Protein AF-A0AA41RWN0-F1 (afdb_monomer_lite)

Structure (mmCIF, N/CA/C/O backbone):
data_AF-A0AA41RWN0-F1
#
_entry.id   AF-A0AA41RWN0-F1
#
loop_
_atom_site.group_PDB
_atom_site.id
_atom_site.type_symbol
_atom_site.label_atom_id
_atom_site.label_alt_id
_atom_site.label_comp_id
_atom_site.label_asym_id
_atom_site.label_entity_id
_atom_site.label_seq_id
_atom_site.pdbx_PDB_ins_code
_atom_site.Cartn_x
_atom_site.Cartn_y
_atom_site.Cartn_z
_atom_site.occupancy
_atom_site.B_iso_or_equiv
_atom_site.auth_seq_id
_atom_site.auth_comp_id
_atom_site.auth_asym_id
_atom_site.auth_atom_id
_atom_site.pdbx_PDB_model_num
ATOM 1 N N . MET A 1 1 ? -30.026 9.706 12.487 1.00 39.81 1 MET A N 1
ATOM 2 C CA . MET A 1 1 ? -29.226 8.497 12.811 1.00 39.81 1 MET A CA 1
ATOM 3 C C . MET A 1 1 ? -30.052 7.236 12.551 1.00 39.81 1 MET A C 1
ATOM 5 O O . MET A 1 1 ? -31.198 7.178 12.986 1.00 39.81 1 MET A O 1
ATOM 9 N N . GLY A 1 2 ? -29.525 6.288 11.766 1.00 49.09 2 GLY A N 1
ATOM 10 C CA . GLY A 1 2 ? -30.279 5.170 11.174 1.00 49.09 2 GLY A CA 1
ATOM 11 C C . GLY A 1 2 ? -30.898 4.211 12.197 1.00 49.09 2 GLY A C 1
ATOM 12 O O . GLY A 1 2 ? -30.214 3.730 13.094 1.00 49.09 2 GLY A O 1
ATOM 13 N N . LYS A 1 3 ? -32.206 3.949 12.059 1.00 59.66 3 LYS A N 1
ATOM 14 C CA . LYS A 1 3 ? -33.010 3.137 12.991 1.00 59.66 3 LYS A CA 1
ATOM 15 C C . LYS A 1 3 ? -33.045 1.637 12.646 1.00 59.66 3 LYS A C 1
ATOM 17 O O . LYS A 1 3 ? -33.436 0.859 13.500 1.00 59.66 3 LYS A O 1
ATOM 22 N N . ASN A 1 4 ? -32.617 1.229 11.449 1.00 70.00 4 ASN A N 1
ATOM 23 C CA . ASN A 1 4 ? -32.727 -0.151 10.954 1.00 70.00 4 ASN A CA 1
ATOM 24 C C . ASN A 1 4 ? -31.344 -0.787 10.758 1.00 70.00 4 ASN A C 1
ATOM 26 O O . ASN A 1 4 ? -30.374 -0.082 10.464 1.00 70.00 4 ASN A O 1
ATOM 30 N N . ARG A 1 5 ? -31.258 -2.116 10.879 1.00 73.94 5 ARG A N 1
ATOM 31 C CA . ARG A 1 5 ? -30.041 -2.884 10.572 1.00 73.94 5 ARG A CA 1
ATOM 32 C C . ARG A 1 5 ? -30.146 -3.496 9.178 1.00 73.94 5 ARG A C 1
ATOM 34 O O . ARG A 1 5 ? -31.214 -3.941 8.771 1.00 73.94 5 ARG A O 1
ATOM 41 N N . VAL A 1 6 ? -29.035 -3.494 8.448 1.00 77.44 6 VAL A N 1
ATOM 42 C CA . VAL A 1 6 ? -28.957 -3.994 7.071 1.00 77.44 6 VAL A CA 1
ATOM 43 C C . VAL A 1 6 ? -28.060 -5.218 7.046 1.00 77.44 6 VAL A C 1
ATOM 45 O O . VAL A 1 6 ? -26.938 -5.171 7.553 1.00 77.44 6 VAL A O 1
ATOM 48 N N . PHE A 1 7 ? -28.542 -6.295 6.439 1.00 78.38 7 PHE A N 1
ATOM 49 C CA . PHE A 1 7 ? -27.804 -7.543 6.293 1.00 78.38 7 PHE A CA 1
ATOM 50 C C . PHE A 1 7 ? -27.798 -7.994 4.834 1.00 78.38 7 PHE A C 1
ATOM 52 O O . PHE A 1 7 ? -28.668 -7.616 4.054 1.00 78.38 7 PHE A O 1
ATOM 59 N N . ILE A 1 8 ? -26.805 -8.804 4.470 1.00 78.00 8 ILE A N 1
ATOM 60 C CA . ILE A 1 8 ? -26.714 -9.442 3.154 1.00 78.00 8 ILE A CA 1
ATOM 61 C C . ILE A 1 8 ? -26.704 -10.952 3.379 1.00 78.00 8 ILE A C 1
ATOM 63 O O . ILE A 1 8 ? -25.819 -11.463 4.068 1.00 78.00 8 ILE A O 1
ATOM 67 N N . ARG A 1 9 ? -27.681 -11.667 2.814 1.00 75.06 9 ARG A N 1
ATOM 68 C CA . ARG A 1 9 ? -27.796 -13.132 2.916 1.00 75.06 9 ARG A CA 1
ATOM 69 C C . ARG A 1 9 ? -28.270 -13.695 1.583 1.00 75.06 9 ARG A C 1
ATOM 71 O O . ARG A 1 9 ? -29.208 -13.178 0.995 1.00 75.06 9 ARG A O 1
ATOM 78 N N . GLY A 1 10 ? -27.600 -14.736 1.088 1.00 72.12 10 GLY A N 1
ATOM 79 C CA . GLY A 1 10 ? -27.982 -15.386 -0.174 1.00 72.12 10 GLY A CA 1
ATOM 80 C C . GLY A 1 10 ? -27.925 -14.477 -1.410 1.00 72.12 10 GLY A C 1
ATOM 81 O O . GLY A 1 10 ? -28.571 -14.776 -2.401 1.00 72.12 10 GLY A O 1
ATOM 82 N N . GLY A 1 11 ? -27.177 -13.368 -1.354 1.00 74.25 11 GLY A N 1
ATOM 83 C CA . GLY A 1 11 ? -27.134 -12.364 -2.424 1.00 74.25 11 GLY A CA 1
ATOM 84 C C . GLY A 1 11 ? -28.213 -11.281 -2.329 1.00 74.25 11 GLY A C 1
ATOM 85 O O . GLY A 1 11 ? -28.183 -10.346 -3.122 1.00 74.25 11 GLY A O 1
ATOM 86 N N . GLU A 1 12 ? -29.110 -11.348 -1.342 1.00 75.44 12 GLU A N 1
ATOM 87 C CA . GLU A 1 12 ? -30.161 -10.351 -1.136 1.00 75.44 12 GLU A CA 1
ATOM 88 C C . GLU A 1 12 ? -29.875 -9.427 0.051 1.00 75.44 12 GLU A C 1
ATOM 90 O O . GLU A 1 12 ? -29.295 -9.831 1.063 1.00 75.44 12 GLU A O 1
ATOM 95 N N . VAL A 1 13 ? -30.313 -8.171 -0.079 1.00 80.88 13 VAL A N 1
ATOM 96 C CA . VAL A 1 13 ? -30.291 -7.187 1.007 1.00 80.88 13 VAL A CA 1
ATOM 97 C C . VAL A 1 13 ? -31.554 -7.336 1.844 1.00 80.88 13 VAL A C 1
ATOM 99 O O . VAL A 1 13 ? -32.671 -7.261 1.327 1.00 80.88 13 VAL A O 1
ATOM 102 N N . ILE A 1 14 ? -31.358 -7.505 3.146 1.00 78.94 14 ILE A N 1
ATOM 103 C CA . ILE A 1 14 ? -32.412 -7.674 4.140 1.00 78.94 14 ILE A CA 1
ATOM 104 C C . ILE A 1 14 ? -32.378 -6.469 5.077 1.00 78.94 14 ILE A C 1
ATOM 106 O O . ILE A 1 14 ? -31.325 -6.126 5.626 1.00 78.94 14 ILE A O 1
ATOM 110 N N . LEU A 1 15 ? -33.530 -5.825 5.255 1.00 77.06 15 LEU A N 1
ATOM 111 C CA . LEU A 1 15 ? -33.704 -4.733 6.207 1.00 77.06 15 LEU A CA 1
ATOM 112 C C . LEU A 1 15 ? -34.404 -5.281 7.446 1.00 77.06 15 LEU A C 1
ATOM 114 O O . LEU A 1 15 ? -35.527 -5.758 7.367 1.00 77.06 15 LEU A O 1
ATOM 118 N N . VAL A 1 16 ? -33.740 -5.205 8.595 1.00 74.69 16 VAL A N 1
ATOM 119 C CA . VAL A 1 16 ? -34.321 -5.596 9.880 1.00 74.69 16 VAL A CA 1
ATOM 120 C C . VAL A 1 16 ? -34.701 -4.334 10.638 1.00 74.69 16 VAL A C 1
ATOM 122 O O . VAL A 1 16 ? -33.849 -3.495 10.964 1.00 74.69 16 VAL A O 1
ATOM 125 N N . HIS A 1 17 ? -35.997 -4.197 10.898 1.00 71.62 17 HIS A N 1
ATOM 126 C CA . HIS A 1 17 ? -36.547 -3.101 11.680 1.00 71.62 17 HIS A CA 1
ATOM 127 C C . HIS A 1 17 ? -36.187 -3.236 13.163 1.00 71.62 17 HIS A C 1
ATOM 129 O O . HIS A 1 17 ? -36.052 -4.335 13.702 1.00 71.62 17 HIS A O 1
ATOM 135 N N . LYS A 1 18 ? -36.044 -2.088 13.834 1.00 68.00 18 LYS A N 1
ATOM 136 C CA . LYS A 1 18 ? -35.726 -2.001 15.269 1.00 68.00 18 LYS A CA 1
ATOM 137 C C . LYS A 1 18 ? -36.708 -2.769 16.153 1.00 68.00 18 LYS A C 1
ATOM 139 O O . LYS A 1 18 ? -36.318 -3.272 17.202 1.00 68.00 18 LYS A O 1
ATOM 144 N N . ASP A 1 19 ? -37.961 -2.849 15.725 1.00 66.44 19 ASP A N 1
ATOM 145 C CA . ASP A 1 19 ? -39.029 -3.502 16.481 1.00 66.44 19 ASP A CA 1
ATOM 146 C C . ASP A 1 19 ? -38.827 -5.023 16.541 1.00 66.44 19 ASP A C 1
ATOM 148 O O . ASP A 1 19 ? -39.208 -5.666 17.516 1.00 66.44 19 ASP A O 1
ATOM 152 N N . SER A 1 20 ? -38.149 -5.589 15.539 1.00 66.38 20 SER A N 1
ATOM 153 C CA . SER A 1 20 ? -37.793 -7.009 15.471 1.00 66.38 20 SER A CA 1
ATOM 154 C C . SER A 1 20 ? -36.445 -7.317 16.129 1.00 66.38 20 SER A C 1
ATOM 156 O O . SER A 1 20 ? -36.180 -8.465 16.477 1.00 66.38 20 SER A O 1
ATOM 158 N N . MET A 1 21 ? -35.573 -6.314 16.290 1.00 65.94 21 MET A N 1
ATOM 159 C CA . MET A 1 21 ? -34.229 -6.490 16.841 1.00 65.94 21 MET A CA 1
ATOM 160 C C . MET A 1 21 ? -33.752 -5.240 17.609 1.00 65.94 21 MET A C 1
ATOM 162 O O . MET A 1 21 ? -33.500 -4.198 16.991 1.00 65.94 21 MET A O 1
ATOM 166 N N . PRO A 1 22 ? -33.527 -5.339 18.934 1.00 65.31 22 PRO A N 1
ATOM 167 C CA . PRO A 1 22 ? -32.969 -4.249 19.733 1.00 65.31 22 PRO A CA 1
ATOM 168 C C . PRO A 1 22 ? -31.597 -3.787 19.213 1.00 65.31 22 PRO A C 1
ATOM 170 O O . PRO A 1 22 ? -30.764 -4.599 18.824 1.00 65.31 22 PRO A O 1
ATOM 173 N N . LEU A 1 23 ? -31.306 -2.479 19.248 1.00 59.75 23 LEU A N 1
ATOM 174 C CA . LEU A 1 23 ? -30.001 -1.957 18.797 1.00 59.75 23 LEU A CA 1
ATOM 175 C C . LEU A 1 23 ? -28.825 -2.360 19.699 1.00 59.75 23 LEU A C 1
ATOM 177 O O . LEU A 1 23 ? -27.682 -2.279 19.250 1.00 59.75 23 LEU A O 1
ATOM 181 N N . ASP A 1 24 ? -29.100 -2.811 20.920 1.00 64.88 24 ASP A N 1
ATOM 182 C CA . ASP A 1 24 ? -28.082 -3.152 21.916 1.00 64.88 24 ASP A CA 1
ATOM 183 C C . ASP A 1 24 ? -27.658 -4.631 21.864 1.00 64.88 24 ASP A C 1
ATOM 185 O O . ASP A 1 24 ? -26.771 -5.044 22.609 1.00 64.88 24 ASP A O 1
ATOM 189 N N . SER A 1 25 ? -28.259 -5.441 20.981 1.00 66.31 25 SER A N 1
ATOM 190 C CA . SER A 1 25 ? -27.928 -6.864 20.861 1.00 66.31 25 SER A CA 1
ATOM 191 C C . SER A 1 25 ? -26.577 -7.095 20.181 1.00 66.31 25 SER A C 1
ATOM 193 O O . SER A 1 25 ? -26.216 -6.427 19.195 1.00 66.31 25 SER A O 1
ATOM 195 N N . SER A 1 26 ? -25.835 -8.070 20.708 1.00 71.81 26 SER A N 1
ATOM 196 C CA . SER A 1 26 ? -24.494 -8.436 20.252 1.00 71.81 26 SER A CA 1
ATOM 197 C C . SER A 1 26 ? -24.508 -9.023 18.835 1.00 71.81 26 SER A C 1
ATOM 199 O O . SER A 1 26 ? -25.500 -9.593 18.387 1.00 71.81 26 SER A O 1
ATOM 201 N N . LEU A 1 27 ? -23.385 -8.921 18.110 1.00 69.94 27 LEU A N 1
ATOM 202 C CA . LEU A 1 27 ? -23.269 -9.435 16.735 1.00 69.94 27 LEU A CA 1
ATOM 203 C C . LEU A 1 27 ? -23.655 -10.921 16.622 1.00 69.94 27 LEU A C 1
ATOM 205 O O . LEU A 1 27 ? -24.289 -11.312 15.648 1.00 69.94 27 LEU A O 1
ATOM 209 N N . VAL A 1 28 ? -23.298 -11.731 17.621 1.00 75.75 28 VAL A N 1
ATOM 210 C CA . VAL A 1 28 ? -23.565 -13.178 17.642 1.00 75.75 28 VAL A CA 1
ATOM 211 C C . VAL A 1 28 ? -25.057 -13.465 17.806 1.00 75.75 28 VAL A C 1
ATOM 213 O O . VAL A 1 28 ? -25.599 -14.287 17.072 1.00 75.75 28 VAL A O 1
ATOM 216 N N . GLU A 1 29 ? -25.742 -12.743 18.695 1.00 73.38 29 GLU A N 1
ATOM 217 C CA . GLU A 1 29 ? -27.202 -12.830 18.843 1.00 73.38 29 GLU A CA 1
ATOM 218 C C . GLU A 1 29 ? -27.911 -12.407 17.554 1.00 73.38 29 GLU A C 1
ATOM 220 O O . GLU A 1 29 ? -28.902 -13.018 17.160 1.00 73.38 29 GLU A O 1
ATOM 225 N N . ASN A 1 30 ? -27.356 -11.417 16.846 1.00 72.19 30 ASN A N 1
ATOM 226 C CA . ASN A 1 30 ? -27.921 -10.969 15.580 1.00 72.19 30 ASN A CA 1
ATOM 227 C C . ASN A 1 30 ? -27.792 -12.016 14.484 1.00 72.19 30 ASN A C 1
ATOM 229 O O . ASN A 1 30 ? -28.756 -12.292 13.780 1.00 72.19 30 ASN A O 1
ATOM 233 N N . LEU A 1 31 ? -26.614 -12.620 14.354 1.00 74.25 31 LEU A N 1
ATOM 234 C CA . LEU A 1 31 ? -26.378 -13.686 13.385 1.00 74.25 31 LEU A CA 1
ATOM 235 C C . LEU A 1 31 ? -27.225 -14.927 13.693 1.00 74.25 31 LEU A C 1
ATOM 237 O O . LEU A 1 31 ? -27.741 -15.542 12.761 1.00 74.25 31 LEU A O 1
ATOM 241 N N . GLY A 1 32 ? -27.419 -15.251 14.977 1.00 74.25 32 GLY A N 1
ATOM 242 C CA . GLY A 1 32 ? -28.347 -16.291 15.426 1.00 74.25 32 GLY A CA 1
ATOM 243 C C . GLY A 1 32 ? -29.786 -15.991 15.004 1.00 74.25 32 GLY A C 1
ATOM 244 O O . GLY A 1 32 ? -30.430 -16.809 14.354 1.00 74.25 32 GLY A O 1
ATOM 245 N N . PHE A 1 33 ? -30.272 -14.779 15.270 1.00 72.88 33 PHE A N 1
ATOM 246 C CA . PHE A 1 33 ? -31.604 -14.358 14.834 1.00 72.88 33 PHE A CA 1
ATOM 247 C C . PHE A 1 33 ? -31.780 -14.503 13.313 1.00 72.88 33 PHE A C 1
ATOM 249 O O . PHE A 1 33 ? -32.738 -15.119 12.861 1.00 72.88 33 PHE A O 1
ATOM 256 N N . LEU A 1 34 ? -30.807 -14.039 12.522 1.00 72.00 34 LEU A N 1
ATOM 257 C CA . LEU A 1 34 ? -30.839 -14.138 11.059 1.00 72.00 34 LEU A CA 1
ATOM 258 C C . LEU A 1 34 ? -30.768 -15.571 10.525 1.00 72.00 34 LEU A C 1
ATOM 260 O O . LEU A 1 34 ? -31.117 -15.778 9.369 1.00 72.00 34 LEU A O 1
ATOM 264 N N . THR A 1 35 ? -30.248 -16.535 11.289 1.00 71.44 35 THR A N 1
ATOM 265 C CA . THR A 1 35 ? -30.153 -17.940 10.857 1.00 71.44 35 THR A CA 1
ATOM 266 C C . THR A 1 35 ? -31.413 -18.730 11.186 1.00 71.44 35 THR A C 1
ATOM 268 O O . THR A 1 35 ? -31.774 -19.603 10.399 1.00 71.44 35 THR A O 1
ATOM 271 N N . PHE A 1 36 ? -32.085 -18.409 12.296 1.00 63.59 36 PHE A N 1
ATOM 272 C CA . PHE A 1 36 ? -33.279 -19.119 12.765 1.00 63.59 36 PHE A CA 1
ATOM 273 C C . PHE A 1 36 ? -34.608 -18.494 12.323 1.00 63.59 36 PHE A C 1
ATOM 275 O O . PHE A 1 36 ? -35.588 -19.223 12.208 1.00 63.59 36 PHE A O 1
ATOM 282 N N . TYR A 1 37 ? -34.658 -17.186 12.060 1.00 63.78 37 TYR A N 1
ATOM 283 C CA . TYR A 1 37 ? -35.843 -16.535 11.498 1.00 63.78 37 TYR A CA 1
ATOM 284 C C . TYR A 1 37 ? -35.765 -16.486 9.966 1.00 63.78 37 TYR A C 1
ATOM 286 O O . TYR A 1 37 ? -34.795 -15.980 9.392 1.00 63.78 37 TYR A O 1
ATOM 294 N N . GLU A 1 38 ? -36.807 -16.984 9.295 1.00 60.03 38 GLU A N 1
ATOM 295 C CA . GLU A 1 38 ? -37.126 -16.582 7.923 1.00 60.03 38 GLU A CA 1
ATOM 296 C C . GLU A 1 38 ? -37.541 -15.114 7.975 1.00 60.03 38 GLU A C 1
ATOM 298 O O . GLU A 1 38 ? -38.578 -14.757 8.524 1.00 60.03 38 GLU A O 1
ATOM 303 N N . ILE A 1 39 ? -36.672 -14.232 7.491 1.00 61.50 39 ILE A N 1
ATOM 304 C CA . ILE A 1 39 ? -36.990 -12.809 7.427 1.00 61.50 39 ILE A CA 1
ATOM 305 C C . ILE A 1 39 ? -37.793 -12.611 6.153 1.00 61.50 39 ILE A C 1
ATOM 307 O O . ILE A 1 39 ? -37.244 -12.662 5.054 1.00 61.50 39 ILE A O 1
ATOM 311 N N . GLU A 1 40 ? -39.099 -12.446 6.332 1.00 56.50 40 GLU A N 1
ATOM 312 C CA . GLU A 1 40 ? -40.095 -12.410 5.258 1.00 56.50 40 GLU A CA 1
ATOM 313 C C . GLU A 1 40 ? -40.091 -11.105 4.453 1.00 56.50 40 GLU A C 1
ATOM 315 O O . GLU A 1 40 ? -40.642 -11.074 3.356 1.00 56.50 40 GLU A O 1
ATOM 320 N N . GLU A 1 41 ? -39.459 -10.036 4.953 1.00 63.78 41 GLU A N 1
ATOM 321 C CA . GLU A 1 41 ? -39.451 -8.733 4.284 1.00 63.78 41 GLU A CA 1
ATOM 322 C C . GLU A 1 41 ? -38.104 -8.442 3.605 1.00 63.78 41 GLU A C 1
ATOM 324 O O . GLU A 1 41 ? -37.173 -7.894 4.212 1.00 63.78 41 GLU A O 1
ATOM 329 N N . PRO A 1 42 ? -37.961 -8.800 2.318 1.00 68.69 42 PRO A N 1
ATOM 330 C CA . PRO A 1 42 ? -36.826 -8.367 1.530 1.00 68.69 42 PRO A CA 1
ATOM 331 C C . PRO A 1 42 ? -36.813 -6.839 1.377 1.00 68.69 42 PRO A C 1
ATOM 333 O O . PRO A 1 42 ? -37.855 -6.183 1.408 1.00 68.69 42 PRO A O 1
ATOM 336 N N . ALA A 1 43 ? -35.629 -6.256 1.153 1.00 76.00 43 ALA A N 1
ATOM 337 C CA . ALA A 1 43 ? -35.520 -4.815 0.932 1.00 76.00 43 ALA A CA 1
ATOM 338 C C . ALA A 1 43 ? -36.468 -4.330 -0.193 1.00 76.00 43 ALA A C 1
ATOM 340 O O . ALA A 1 43 ? -36.666 -5.059 -1.174 1.00 76.00 43 ALA A O 1
ATOM 341 N N . PRO A 1 44 ? -37.011 -3.096 -0.098 1.00 82.75 44 PRO A N 1
ATOM 342 C CA . PRO A 1 44 ? -37.863 -2.515 -1.129 1.00 82.75 44 PRO A CA 1
ATOM 343 C C . PRO A 1 44 ? -37.242 -2.623 -2.522 1.00 82.75 44 PRO A C 1
ATOM 345 O O . PRO A 1 44 ? -36.024 -2.501 -2.682 1.00 82.75 44 PRO A O 1
ATOM 348 N N . TYR A 1 45 ? -38.085 -2.782 -3.543 1.00 82.62 45 TYR A N 1
ATOM 349 C CA . TYR A 1 45 ? -37.639 -2.976 -4.926 1.00 82.62 45 TYR A CA 1
ATOM 350 C C . TYR A 1 45 ? -36.670 -1.884 -5.409 1.00 82.62 45 TYR A C 1
ATOM 352 O O . TYR A 1 45 ? -35.678 -2.188 -6.064 1.00 82.62 45 TYR A O 1
ATOM 360 N N . SER A 1 46 ? -36.891 -0.624 -5.022 1.00 83.50 46 SER A N 1
ATOM 361 C CA . SER A 1 46 ? -35.987 0.489 -5.345 1.00 83.50 46 SER A CA 1
ATOM 362 C C . SER A 1 46 ? -34.576 0.301 -4.776 1.00 83.50 46 SER A C 1
ATOM 364 O O . SER A 1 46 ? -33.595 0.614 -5.449 1.00 83.50 46 SER A O 1
ATOM 366 N N . VAL A 1 47 ? -34.455 -0.250 -3.564 1.00 82.50 47 VAL A N 1
ATOM 367 C CA . VAL A 1 47 ? -33.171 -0.543 -2.912 1.00 82.50 47 VAL A CA 1
ATOM 368 C C . VAL A 1 47 ? -32.493 -1.726 -3.591 1.00 82.50 47 VAL A C 1
ATOM 370 O O . VAL A 1 47 ? -31.305 -1.641 -3.898 1.00 82.50 47 VAL A O 1
ATOM 373 N N . LYS A 1 48 ? -33.242 -2.799 -3.876 1.00 82.38 48 LYS A N 1
ATOM 374 C CA . LYS A 1 48 ? -32.723 -3.960 -4.614 1.00 82.38 48 LYS A CA 1
ATOM 375 C C . LYS A 1 48 ? -32.188 -3.553 -5.981 1.00 82.38 48 LYS A C 1
ATOM 377 O O . LYS A 1 48 ? -31.022 -3.802 -6.265 1.00 82.38 48 LYS A O 1
ATOM 382 N N . LEU A 1 49 ? -32.987 -2.831 -6.764 1.00 85.50 49 LEU A N 1
ATOM 383 C CA . LEU A 1 49 ? -32.607 -2.363 -8.094 1.00 85.50 49 LEU A CA 1
ATOM 384 C C . LEU A 1 49 ? -31.391 -1.425 -8.046 1.00 85.50 49 LEU A C 1
ATOM 386 O O . LEU A 1 49 ? -30.506 -1.513 -8.894 1.00 85.50 49 LEU A O 1
ATOM 390 N N . ALA A 1 50 ? -31.304 -0.547 -7.041 1.00 84.31 50 ALA A N 1
ATOM 391 C CA . ALA A 1 50 ? -30.141 0.319 -6.859 1.00 84.31 50 ALA A CA 1
ATOM 392 C C . ALA A 1 50 ? -28.867 -0.476 -6.525 1.00 84.31 50 ALA A C 1
ATOM 394 O O . ALA A 1 50 ? -27.784 -0.144 -7.014 1.00 84.31 50 ALA A O 1
ATOM 395 N N . VAL A 1 51 ? -28.977 -1.520 -5.699 1.00 84.56 51 VAL A N 1
ATOM 396 C CA . VAL A 1 51 ? -27.854 -2.404 -5.357 1.00 84.56 51 VAL A CA 1
ATOM 397 C C . VAL A 1 51 ? -27.449 -3.242 -6.566 1.00 84.56 51 VAL A C 1
ATOM 399 O O . VAL A 1 51 ? -26.274 -3.223 -6.926 1.00 84.56 51 VAL A O 1
ATOM 402 N N . GLU A 1 52 ? -28.399 -3.886 -7.243 1.00 84.75 52 GLU A N 1
ATOM 403 C CA . GLU A 1 52 ? -28.185 -4.649 -8.480 1.00 84.75 52 GLU A CA 1
ATOM 404 C C . GLU A 1 52 ? -27.548 -3.791 -9.570 1.00 84.75 52 GLU A C 1
ATOM 406 O O . GLU A 1 52 ? -26.563 -4.200 -10.178 1.00 84.75 52 GLU A O 1
ATOM 411 N N . GLY A 1 53 ? -28.025 -2.560 -9.764 1.00 85.38 53 GLY A N 1
ATOM 412 C CA . GLY A 1 53 ? -27.422 -1.608 -10.694 1.00 85.38 53 GLY A CA 1
ATOM 413 C C . GLY A 1 53 ? -25.958 -1.297 -10.360 1.00 85.38 53 GLY A C 1
ATOM 414 O O . GLY A 1 53 ? -25.126 -1.204 -11.266 1.00 85.38 53 GLY A O 1
ATOM 415 N N . LYS A 1 54 ? -25.612 -1.195 -9.068 1.00 83.56 54 LYS A N 1
ATOM 416 C CA . LYS A 1 54 ? -24.232 -0.951 -8.608 1.00 83.56 54 LYS A CA 1
ATOM 417 C C . LYS A 1 54 ? -23.321 -2.168 -8.773 1.00 83.56 54 LYS A C 1
ATOM 419 O O . LYS A 1 54 ? -22.168 -1.998 -9.167 1.00 83.56 54 LYS A O 1
ATOM 424 N N . ILE A 1 55 ? -23.815 -3.370 -8.480 1.00 87.19 55 ILE A N 1
ATOM 425 C CA . ILE A 1 55 ? -23.024 -4.613 -8.554 1.00 87.19 55 ILE A CA 1
ATOM 426 C C . ILE A 1 55 ? -23.101 -5.297 -9.924 1.00 87.19 55 ILE A C 1
ATOM 428 O O . ILE A 1 55 ? -22.377 -6.259 -10.172 1.00 87.19 55 ILE A O 1
ATOM 432 N N . SER A 1 56 ? -23.940 -4.802 -10.834 1.00 86.62 56 SER A N 1
ATOM 433 C CA . SER A 1 56 ? -24.091 -5.344 -12.183 1.00 86.62 56 SER A CA 1
ATOM 434 C C . SER A 1 56 ? -22.738 -5.437 -12.891 1.00 86.62 56 SER A C 1
ATOM 436 O O . SER A 1 56 ? -21.976 -4.465 -12.938 1.00 86.62 56 SER A O 1
ATOM 438 N N . GLY A 1 57 ? -22.427 -6.607 -13.451 1.00 85.00 57 GLY A N 1
ATOM 439 C CA . GLY A 1 57 ? -21.174 -6.883 -14.160 1.00 85.00 57 GLY A CA 1
ATOM 440 C C . GLY A 1 57 ? -19.955 -7.135 -13.265 1.00 85.00 57 GLY A C 1
ATOM 441 O O . GLY A 1 57 ? -18.843 -7.219 -13.782 1.00 85.00 57 GLY A O 1
ATOM 442 N N . TYR A 1 58 ? -20.118 -7.222 -11.944 1.00 86.44 58 TYR A N 1
ATOM 443 C CA . TYR A 1 58 ? -19.131 -7.875 -11.085 1.00 86.44 58 TYR A CA 1
ATOM 444 C C . TYR A 1 58 ? -19.384 -9.393 -11.084 1.00 86.44 58 TYR A C 1
ATOM 446 O O . TYR A 1 58 ? -20.547 -9.796 -11.103 1.00 86.44 58 TYR A O 1
ATOM 454 N N . PRO A 1 59 ? -18.332 -10.234 -11.015 1.00 87.69 59 PRO A N 1
ATOM 455 C CA . PRO A 1 59 ? -16.926 -9.903 -10.747 1.00 87.69 59 PRO A CA 1
ATOM 456 C C . PRO A 1 59 ? -16.075 -9.527 -11.979 1.00 87.69 59 PRO A C 1
ATOM 458 O O . PRO A 1 59 ? -14.903 -9.185 -11.824 1.00 87.69 59 PRO A O 1
ATOM 461 N N . GLU A 1 60 ? -16.602 -9.559 -13.199 1.00 90.12 60 GLU A N 1
ATOM 462 C CA . GLU A 1 60 ? -15.834 -9.325 -14.435 1.00 90.12 60 GLU A CA 1
ATOM 463 C C . GLU A 1 60 ? -15.247 -7.909 -14.491 1.00 90.12 60 GLU A C 1
ATOM 465 O O . GLU A 1 60 ? -14.070 -7.733 -14.818 1.00 90.12 60 GLU A O 1
ATOM 470 N N . LYS A 1 61 ? -16.025 -6.899 -14.080 1.00 84.88 61 LYS A N 1
ATOM 471 C CA . LYS A 1 61 ? -15.562 -5.509 -13.939 1.00 84.88 61 LYS A CA 1
ATOM 472 C C . LYS A 1 61 ? -14.350 -5.396 -13.019 1.00 84.88 61 LYS A C 1
ATOM 474 O O . LYS A 1 61 ? -13.428 -4.642 -13.327 1.00 84.88 61 LYS A O 1
ATOM 479 N N . LEU A 1 62 ? -14.317 -6.166 -11.926 1.00 84.75 62 LEU A N 1
ATOM 480 C CA . LEU A 1 62 ? -13.166 -6.193 -11.024 1.00 84.75 62 LEU A CA 1
ATOM 481 C C . LEU A 1 62 ? -11.924 -6.695 -11.760 1.00 84.75 62 LEU A C 1
ATOM 483 O O . LEU A 1 62 ? -10.895 -6.030 -11.707 1.00 84.75 62 LEU A O 1
ATOM 487 N N . LYS A 1 63 ? -12.038 -7.808 -12.496 1.00 87.75 63 LYS A N 1
ATOM 488 C CA . LYS A 1 63 ? -10.928 -8.368 -13.285 1.00 87.75 63 LYS A CA 1
ATOM 489 C C . LYS A 1 63 ? -10.422 -7.373 -14.332 1.00 87.75 63 LYS A C 1
ATOM 491 O O . LYS A 1 63 ? -9.218 -7.208 -14.466 1.00 87.75 63 LYS A O 1
ATOM 496 N N . SER A 1 64 ? -11.326 -6.657 -15.006 1.00 86.44 64 SER A N 1
ATOM 497 C CA . SER A 1 64 ? -10.955 -5.634 -15.998 1.00 86.44 64 SER A CA 1
ATOM 498 C C . SER A 1 64 ? -10.256 -4.404 -15.403 1.00 86.44 64 SER A C 1
ATOM 500 O O . SER A 1 64 ? -9.560 -3.691 -16.117 1.00 86.44 64 SER A O 1
ATOM 502 N N . ASN A 1 65 ? -10.435 -4.155 -14.101 1.00 88.31 65 ASN A N 1
ATOM 503 C CA . ASN A 1 65 ? -9.839 -3.026 -13.387 1.00 88.31 65 ASN A CA 1
ATOM 504 C C . ASN A 1 65 ? -8.530 -3.394 -12.669 1.00 88.31 65 ASN A C 1
ATOM 506 O O . ASN A 1 65 ? -7.968 -2.560 -11.958 1.00 88.31 65 ASN A O 1
ATOM 510 N N . VAL A 1 66 ? -8.051 -4.628 -12.817 1.00 92.12 66 VAL A N 1
ATOM 511 C CA . VAL A 1 66 ? -6.711 -5.019 -12.378 1.00 92.12 66 VAL A CA 1
ATOM 512 C C . VAL A 1 66 ? -5.721 -4.650 -13.477 1.00 92.12 66 VAL A C 1
ATOM 514 O O . VAL A 1 66 ? -6.026 -4.784 -14.658 1.00 92.12 66 VAL A O 1
ATOM 517 N N . HIS A 1 67 ? -4.561 -4.152 -13.069 1.00 94.19 67 HIS A N 1
ATOM 518 C CA . HIS A 1 67 ? -3.425 -3.905 -13.933 1.00 94.19 67 HIS A CA 1
ATOM 519 C C . HIS A 1 67 ? -2.198 -4.636 -13.400 1.00 94.19 67 HIS A C 1
ATOM 521 O O . HIS A 1 67 ? -1.925 -4.610 -12.191 1.00 94.19 67 HIS A O 1
ATOM 527 N N . GLN A 1 68 ? -1.482 -5.299 -14.300 1.00 95.38 68 GLN A N 1
ATOM 528 C CA . GLN A 1 68 ? -0.314 -6.104 -13.978 1.00 95.38 68 GLN A CA 1
ATOM 529 C C . GLN A 1 68 ? 0.961 -5.491 -14.555 1.00 95.38 68 GLN A C 1
ATOM 531 O O . GLN A 1 68 ? 1.048 -5.227 -15.750 1.00 95.38 68 GLN A O 1
ATOM 536 N N . ILE A 1 69 ? 1.986 -5.342 -13.716 1.00 95.69 69 ILE A N 1
ATOM 537 C CA . ILE A 1 69 ? 3.281 -4.787 -14.121 1.00 95.69 69 ILE A CA 1
ATOM 538 C C . ILE A 1 69 ? 4.449 -5.611 -13.590 1.00 95.69 69 ILE A C 1
ATOM 540 O O . ILE A 1 69 ? 4.379 -6.202 -12.509 1.00 95.69 69 ILE A O 1
ATOM 544 N N . ARG A 1 70 ? 5.558 -5.608 -14.332 1.00 95.94 70 ARG A N 1
ATOM 545 C CA . ARG A 1 70 ? 6.862 -6.034 -13.822 1.00 95.94 70 ARG A CA 1
ATOM 546 C C . ARG A 1 70 ? 7.554 -4.874 -13.126 1.00 95.94 70 ARG A C 1
ATOM 548 O O . ARG A 1 70 ? 7.576 -3.752 -13.629 1.00 95.94 70 ARG A O 1
ATOM 555 N N . VAL A 1 71 ? 8.146 -5.165 -11.977 1.00 95.94 71 VAL A N 1
ATOM 556 C CA . VAL A 1 71 ? 8.935 -4.205 -11.201 1.00 95.94 71 VAL A CA 1
ATOM 557 C C . VAL A 1 71 ? 10.201 -4.866 -10.681 1.00 95.94 71 VAL A C 1
ATOM 559 O O . VAL A 1 71 ? 10.251 -6.087 -10.519 1.00 95.94 71 VAL A O 1
ATOM 562 N N . ARG A 1 72 ? 11.224 -4.053 -10.413 1.00 94.88 72 ARG A N 1
ATOM 563 C CA . ARG A 1 72 ? 12.449 -4.476 -9.728 1.00 94.88 72 ARG A CA 1
ATOM 564 C C . ARG A 1 72 ? 12.491 -3.840 -8.351 1.00 94.88 72 ARG A C 1
ATOM 566 O O . ARG A 1 72 ? 12.543 -2.620 -8.257 1.00 94.88 72 ARG A O 1
ATOM 573 N N . VAL A 1 73 ? 12.438 -4.660 -7.310 1.00 94.88 73 VAL A N 1
ATOM 574 C CA . VAL A 1 73 ? 12.362 -4.222 -5.909 1.00 94.88 73 VAL A CA 1
ATOM 575 C C . VAL A 1 73 ? 13.362 -5.000 -5.053 1.00 94.88 73 VAL A C 1
ATOM 577 O O . VAL A 1 73 ? 13.794 -6.073 -5.474 1.00 94.88 73 VAL A O 1
ATOM 580 N N . PRO A 1 74 ? 13.739 -4.498 -3.866 1.00 93.62 74 PRO A N 1
ATOM 581 C CA . PRO A 1 74 ? 14.527 -5.268 -2.908 1.00 93.62 74 PRO A CA 1
ATOM 582 C C . PRO A 1 74 ? 13.816 -6.569 -2.512 1.00 93.62 74 PRO A C 1
ATOM 584 O O . PRO A 1 74 ? 12.584 -6.653 -2.566 1.00 93.62 74 PRO A O 1
ATOM 587 N N . VAL A 1 75 ? 14.587 -7.582 -2.118 1.00 91.94 75 VAL A N 1
ATOM 588 C CA . VAL A 1 75 ? 14.085 -8.922 -1.763 1.00 91.94 75 VAL A CA 1
ATOM 589 C C . VAL A 1 75 ? 13.039 -8.863 -0.646 1.00 91.94 75 VAL A C 1
ATOM 591 O O . VAL A 1 75 ? 12.002 -9.509 -0.743 1.00 91.94 75 VAL A O 1
ATOM 594 N N . SER A 1 76 ? 13.254 -8.032 0.364 1.00 91.50 76 SER A N 1
ATOM 595 C CA . SER A 1 76 ? 12.354 -7.740 1.478 1.00 91.50 76 SER A CA 1
ATOM 596 C C . SER A 1 76 ? 10.980 -7.277 0.992 1.00 91.50 76 SER A C 1
ATOM 598 O O . SER A 1 76 ? 9.951 -7.811 1.405 1.00 91.50 76 SER A O 1
ATOM 600 N N . VAL A 1 77 ? 10.937 -6.345 0.037 1.00 94.25 77 VAL A N 1
ATOM 601 C CA . VAL A 1 77 ? 9.684 -5.885 -0.582 1.00 94.25 77 VAL A CA 1
ATOM 602 C C . VAL A 1 77 ? 9.058 -6.970 -1.454 1.00 94.25 77 VAL A C 1
ATOM 604 O O . VAL A 1 77 ? 7.833 -7.114 -1.468 1.00 94.25 77 VAL A O 1
ATOM 607 N N . ALA A 1 78 ? 9.870 -7.754 -2.165 1.00 94.56 78 ALA A N 1
ATOM 608 C CA . ALA A 1 78 ? 9.368 -8.887 -2.935 1.00 94.56 78 ALA A CA 1
ATOM 609 C C . ALA A 1 78 ? 8.695 -9.935 -2.037 1.00 94.56 78 ALA A C 1
ATOM 611 O O . ALA A 1 78 ? 7.609 -10.416 -2.367 1.00 94.56 78 ALA A O 1
ATOM 612 N N . MET A 1 79 ? 9.274 -10.215 -0.869 1.00 92.44 79 MET A N 1
ATOM 613 C CA . MET A 1 79 ? 8.696 -11.091 0.149 1.00 92.44 79 MET A CA 1
ATOM 614 C C . MET A 1 79 ? 7.388 -10.540 0.708 1.00 92.44 79 MET A C 1
ATOM 616 O O . MET A 1 79 ? 6.401 -11.274 0.777 1.00 92.44 79 MET A O 1
ATOM 620 N N . LEU A 1 80 ? 7.339 -9.245 1.034 1.00 93.94 80 LEU A N 1
ATOM 621 C CA . LEU A 1 80 ? 6.102 -8.600 1.482 1.00 93.94 80 LEU A CA 1
ATOM 622 C C . LEU A 1 80 ? 4.971 -8.783 0.474 1.00 93.94 80 LEU A C 1
ATOM 624 O O . LEU A 1 80 ? 3.881 -9.210 0.841 1.00 93.94 80 LEU A O 1
ATOM 628 N N . LEU A 1 81 ? 5.235 -8.501 -0.800 1.00 94.69 81 LEU A N 1
ATOM 629 C CA . LEU A 1 81 ? 4.223 -8.600 -1.851 1.00 94.69 81 LEU A CA 1
ATOM 630 C C . LEU A 1 81 ? 3.865 -10.045 -2.204 1.00 94.69 81 LEU A C 1
ATOM 632 O O . LEU A 1 81 ? 2.768 -10.289 -2.705 1.00 94.69 81 LEU A O 1
ATOM 636 N N . LYS A 1 82 ? 4.757 -11.001 -1.933 1.00 93.00 82 LYS A N 1
ATOM 637 C CA . LYS A 1 82 ? 4.478 -12.429 -2.074 1.00 93.00 82 LYS A CA 1
ATOM 638 C C . LYS A 1 82 ? 3.534 -12.933 -0.982 1.00 93.00 82 LYS A C 1
ATOM 640 O O . LYS A 1 82 ? 2.565 -13.620 -1.298 1.00 93.00 82 LYS A O 1
ATOM 645 N N . HIS A 1 83 ? 3.821 -12.615 0.279 1.00 91.69 83 HIS A N 1
ATOM 646 C CA . HIS A 1 83 ? 3.029 -13.083 1.419 1.00 91.69 83 HIS A CA 1
ATOM 647 C C . HIS A 1 83 ? 1.733 -12.295 1.603 1.00 91.69 83 HIS A C 1
ATOM 649 O O . HIS A 1 83 ? 0.717 -12.880 1.971 1.00 91.69 83 HIS A O 1
ATOM 655 N N . GLU A 1 84 ? 1.757 -10.991 1.333 1.00 93.44 84 GLU A N 1
ATOM 656 C CA . GLU A 1 84 ? 0.628 -10.092 1.555 1.00 93.44 84 GLU A CA 1
ATOM 657 C C . GLU A 1 84 ? 0.493 -9.070 0.402 1.00 93.44 84 GLU A C 1
ATOM 659 O O . GLU A 1 84 ? 0.803 -7.882 0.556 1.00 93.44 84 GLU A O 1
ATOM 664 N N . PRO A 1 85 ? -0.016 -9.493 -0.776 1.00 93.50 85 PRO A N 1
ATOM 665 C CA . PRO A 1 85 ? -0.141 -8.625 -1.952 1.00 93.50 85 PRO A CA 1
ATOM 666 C C . PRO A 1 85 ? -0.966 -7.353 -1.698 1.00 93.50 85 PRO A C 1
ATOM 668 O O . PRO A 1 85 ? -0.740 -6.318 -2.325 1.00 93.50 85 PRO A O 1
ATOM 671 N N . CYS A 1 86 ? -1.919 -7.412 -0.761 1.00 90.81 86 CYS A N 1
ATOM 672 C CA . CYS A 1 86 ? -2.804 -6.304 -0.404 1.00 90.81 86 CYS A CA 1
ATOM 673 C C . CYS A 1 86 ? -2.053 -5.083 0.154 1.00 90.81 86 CYS A C 1
ATOM 675 O O . CYS A 1 86 ? -2.539 -3.955 0.001 1.00 90.81 86 CYS A O 1
ATOM 677 N N . LEU A 1 87 ? -0.858 -5.270 0.735 1.00 93.56 87 LEU A N 1
ATOM 678 C CA . LEU A 1 87 ? -0.044 -4.174 1.277 1.00 93.56 87 LEU A CA 1
ATOM 679 C C . LEU A 1 87 ? 0.411 -3.175 0.208 1.00 93.56 87 LEU A C 1
ATOM 681 O O . LEU A 1 87 ? 0.758 -2.042 0.542 1.00 93.56 87 LEU A O 1
ATOM 685 N N . ILE A 1 88 ? 0.351 -3.545 -1.075 1.00 94.81 88 ILE A N 1
ATOM 686 C CA . ILE A 1 88 ? 0.655 -2.619 -2.167 1.00 94.81 88 ILE A CA 1
ATOM 687 C C . ILE A 1 88 ? -0.210 -1.351 -2.114 1.00 94.81 88 ILE A C 1
ATOM 689 O O . ILE A 1 88 ? 0.257 -0.261 -2.436 1.00 94.81 88 ILE A O 1
ATOM 693 N N . SER A 1 89 ? -1.462 -1.478 -1.666 1.00 93.94 89 SER A N 1
ATOM 694 C CA . SER A 1 89 ? -2.382 -0.349 -1.523 1.00 93.94 89 SER A CA 1
ATOM 695 C C . SER A 1 89 ? -1.834 0.704 -0.554 1.00 93.94 89 SER A C 1
ATOM 697 O O . SER A 1 89 ? -1.819 1.892 -0.877 1.00 93.94 89 SER A O 1
ATOM 699 N N . LEU A 1 90 ? -1.299 0.249 0.581 1.00 92.38 90 LEU A N 1
ATOM 700 C CA . LEU A 1 90 ? -0.700 1.088 1.613 1.00 92.38 90 LEU A CA 1
ATOM 701 C C . LEU A 1 90 ? 0.634 1.687 1.161 1.00 92.38 90 LEU A C 1
ATOM 703 O O . LEU A 1 90 ? 0.916 2.843 1.470 1.00 92.38 90 LEU A O 1
ATOM 707 N N . ALA A 1 91 ? 1.438 0.937 0.402 1.00 93.94 91 ALA A N 1
ATOM 708 C CA . ALA A 1 91 ? 2.673 1.455 -0.179 1.00 93.94 91 ALA A CA 1
ATOM 709 C C . ALA A 1 91 ? 2.387 2.612 -1.149 1.00 93.94 91 ALA A C 1
ATOM 711 O O . ALA A 1 91 ? 2.999 3.675 -1.058 1.00 93.94 91 ALA A O 1
ATOM 712 N N . ILE A 1 92 ? 1.408 2.445 -2.041 1.00 93.38 92 ILE A N 1
ATOM 713 C CA . ILE A 1 92 ? 1.027 3.483 -3.007 1.00 93.38 92 ILE A CA 1
ATOM 714 C C . ILE A 1 92 ? 0.453 4.706 -2.289 1.00 93.38 92 ILE A C 1
ATOM 716 O O . ILE A 1 92 ? 0.812 5.832 -2.623 1.00 93.38 92 ILE A O 1
ATOM 720 N N . GLU A 1 93 ? -0.383 4.511 -1.268 1.00 90.56 93 GLU A N 1
ATOM 721 C CA . GLU A 1 93 ? -0.880 5.617 -0.445 1.00 90.56 93 GLU A CA 1
ATOM 722 C C . GLU A 1 93 ? 0.260 6.358 0.274 1.00 90.56 93 GLU A C 1
ATOM 724 O O . GLU A 1 93 ? 0.299 7.592 0.268 1.00 90.56 93 GLU A O 1
ATOM 729 N N . GLY A 1 94 ? 1.210 5.616 0.852 1.00 89.06 94 GLY A N 1
ATOM 730 C CA . GLY A 1 94 ? 2.419 6.168 1.458 1.00 89.06 94 GLY A CA 1
ATOM 731 C C . GLY A 1 94 ? 3.185 7.045 0.471 1.00 89.06 94 GLY A C 1
ATOM 732 O O . GLY A 1 94 ? 3.466 8.203 0.772 1.00 89.06 94 GLY A O 1
ATOM 733 N N . PHE A 1 95 ? 3.418 6.536 -0.740 1.00 90.62 95 PHE A N 1
ATOM 734 C CA . PHE A 1 95 ? 4.099 7.259 -1.814 1.00 90.62 95 PHE A CA 1
ATOM 735 C C . PHE A 1 95 ? 3.342 8.514 -2.287 1.00 90.62 95 PHE A C 1
ATOM 737 O O . PHE A 1 95 ? 3.959 9.549 -2.558 1.00 90.62 95 PHE A O 1
ATOM 744 N N . CYS A 1 96 ? 2.011 8.461 -2.383 1.00 85.31 96 CYS A N 1
ATOM 745 C CA . CYS A 1 96 ? 1.198 9.627 -2.741 1.00 85.31 96 CYS A CA 1
ATOM 746 C C . CYS A 1 96 ? 1.244 10.717 -1.660 1.00 85.31 96 CYS A C 1
ATOM 748 O O . CYS A 1 96 ? 1.286 11.901 -1.984 1.00 85.31 96 CYS A O 1
ATOM 750 N N . ASN A 1 97 ? 1.316 10.330 -0.384 1.00 79.31 97 ASN A N 1
ATOM 751 C CA . ASN A 1 97 ? 1.375 11.245 0.759 1.00 79.31 97 ASN A CA 1
ATOM 752 C C . ASN A 1 97 ? 2.793 11.770 1.060 1.00 79.31 97 ASN A C 1
ATOM 754 O O . ASN A 1 97 ? 3.070 12.254 2.159 1.00 79.31 97 ASN A O 1
ATOM 758 N N . ARG A 1 98 ? 3.705 11.718 0.082 1.00 74.31 98 ARG A N 1
ATOM 759 C CA . ARG A 1 98 ? 5.113 12.117 0.226 1.00 74.31 98 ARG A CA 1
ATOM 760 C C . ARG A 1 98 ? 5.376 13.575 0.557 1.00 74.31 98 ARG A C 1
ATOM 762 O O . ARG A 1 98 ? 6.520 13.915 0.804 1.00 74.31 98 ARG A O 1
ATOM 769 N N . ASN A 1 99 ? 4.384 14.454 0.547 1.00 75.19 99 ASN A N 1
ATOM 770 C CA . ASN A 1 99 ? 4.624 15.875 0.805 1.00 75.19 99 ASN A CA 1
ATOM 771 C C . ASN A 1 99 ? 4.931 16.180 2.279 1.00 75.19 99 ASN A C 1
ATOM 773 O O . ASN A 1 99 ? 5.469 17.247 2.573 1.00 75.19 99 ASN A O 1
ATOM 777 N N . ASP A 1 100 ? 4.694 15.227 3.181 1.00 77.00 100 ASP A N 1
ATOM 778 C CA . ASP A 1 100 ? 5.134 15.303 4.571 1.00 77.00 100 ASP A CA 1
ATOM 779 C C . ASP A 1 100 ? 6.675 15.380 4.644 1.00 77.00 100 ASP A C 1
ATOM 781 O O . ASP A 1 100 ? 7.401 14.422 4.352 1.00 77.00 100 ASP A O 1
ATOM 785 N N . ALA A 1 101 ? 7.186 16.566 4.994 1.00 76.88 101 ALA A N 1
ATOM 786 C CA . ALA A 1 101 ? 8.619 16.862 5.033 1.00 76.88 101 ALA A CA 1
ATOM 787 C C . ALA A 1 101 ? 9.383 15.981 6.029 1.00 76.88 101 ALA A C 1
ATOM 789 O O . ALA A 1 101 ? 10.571 15.704 5.847 1.00 76.88 101 ALA A O 1
ATOM 790 N N . ASP A 1 102 ? 8.689 15.536 7.061 1.00 74.12 102 ASP A N 1
ATOM 791 C CA . ASP A 1 102 ? 9.220 14.800 8.185 1.00 74.12 102 ASP A CA 1
ATOM 792 C C . ASP A 1 102 ? 9.323 13.306 7.864 1.00 74.12 102 ASP A C 1
ATOM 794 O O . ASP A 1 102 ? 10.352 12.673 8.135 1.00 74.12 102 ASP A O 1
ATOM 798 N N . LEU A 1 103 ? 8.297 12.750 7.213 1.00 77.00 103 LEU A N 1
ATOM 799 C CA . LEU A 1 103 ? 8.340 11.388 6.671 1.00 77.00 103 LEU A CA 1
ATOM 800 C C . LEU A 1 103 ? 9.358 11.258 5.539 1.00 77.00 103 LEU A C 1
ATOM 802 O O . LEU A 1 103 ? 10.070 10.254 5.473 1.00 77.00 103 LEU A O 1
ATOM 806 N N . ARG A 1 104 ? 9.488 12.284 4.692 1.00 80.12 104 ARG A N 1
ATOM 807 C CA . ARG A 1 104 ? 10.496 12.316 3.625 1.00 80.12 104 ARG A CA 1
ATOM 808 C C . ARG A 1 104 ? 11.915 12.167 4.143 1.00 80.12 104 ARG A C 1
ATOM 810 O O . ARG A 1 104 ? 12.647 11.337 3.619 1.00 80.12 104 ARG A O 1
ATOM 817 N N . LYS A 1 105 ? 12.291 12.951 5.159 1.00 81.00 105 LYS A N 1
ATOM 818 C CA . LYS A 1 105 ? 13.641 12.912 5.749 1.00 81.00 105 LYS A CA 1
ATOM 819 C C . LYS A 1 105 ? 13.970 11.539 6.328 1.00 81.00 105 LYS A C 1
ATOM 821 O O . LYS A 1 105 ? 15.086 11.064 6.170 1.00 81.00 105 LYS A O 1
ATOM 826 N N . LEU A 1 106 ? 13.002 10.893 6.980 1.00 77.62 106 LEU A N 1
ATOM 827 C CA . LEU A 1 106 ? 13.201 9.545 7.520 1.00 77.62 106 LEU A CA 1
ATOM 828 C C . LEU A 1 106 ? 13.299 8.480 6.429 1.00 77.62 106 LEU A C 1
ATOM 830 O O . LEU A 1 106 ? 14.063 7.534 6.565 1.00 77.62 106 LEU A O 1
ATOM 834 N N . SER A 1 107 ? 12.541 8.647 5.348 1.00 82.12 107 SER A N 1
ATOM 835 C CA . SER A 1 107 ? 12.485 7.669 4.258 1.00 82.12 107 SER A CA 1
ATOM 836 C C . SER A 1 107 ? 13.594 7.878 3.218 1.00 82.12 107 SER A C 1
ATOM 838 O O . SER A 1 107 ? 13.773 7.052 2.333 1.00 82.12 107 SER A O 1
ATOM 840 N N . GLU A 1 108 ? 14.354 8.976 3.294 1.00 82.44 108 GLU A N 1
ATOM 841 C CA . GLU A 1 108 ? 15.391 9.333 2.315 1.00 82.44 108 GLU A CA 1
ATOM 842 C C . GLU A 1 108 ? 16.527 8.305 2.250 1.00 82.44 108 GLU A C 1
ATOM 844 O O . GLU A 1 108 ? 17.079 8.058 1.179 1.00 82.44 108 GLU A O 1
ATOM 849 N N . ASN A 1 109 ? 16.852 7.678 3.381 1.00 80.69 109 ASN A N 1
ATOM 850 C CA . ASN A 1 109 ? 17.945 6.713 3.459 1.00 80.69 109 ASN A CA 1
ATOM 851 C C . ASN A 1 109 ? 17.510 5.270 3.179 1.00 80.69 109 ASN A C 1
ATOM 853 O O . ASN A 1 109 ? 18.381 4.425 2.967 1.00 80.69 109 ASN A O 1
ATOM 857 N N . MET A 1 110 ? 16.197 5.013 3.100 1.00 83.38 110 MET A N 1
ATOM 858 C CA . MET A 1 110 ? 15.619 3.689 2.843 1.00 83.38 110 MET A CA 1
ATOM 859 C C . MET A 1 110 ? 16.132 2.628 3.827 1.00 83.38 110 MET A C 1
ATOM 861 O O . MET A 1 110 ? 16.664 1.584 3.449 1.00 83.38 110 MET A O 1
ATOM 865 N N . ASP A 1 111 ? 16.044 2.943 5.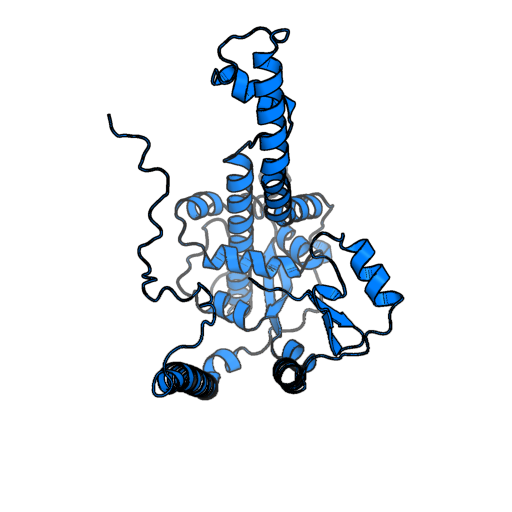117 1.00 82.88 111 ASP A N 1
ATOM 866 C CA . ASP A 1 111 ? 16.728 2.184 6.162 1.00 82.88 111 ASP A CA 1
ATOM 867 C C . ASP A 1 111 ? 16.100 0.816 6.434 1.00 82.88 111 ASP A C 1
ATOM 869 O O . ASP A 1 111 ? 16.794 -0.066 6.936 1.00 82.88 111 ASP A O 1
ATOM 873 N N . THR A 1 112 ? 14.819 0.640 6.108 1.00 85.38 112 THR A N 1
ATOM 874 C CA . THR A 1 112 ? 14.059 -0.570 6.446 1.00 85.38 112 THR A CA 1
ATOM 875 C C . THR A 1 112 ? 14.168 -1.634 5.357 1.00 85.38 112 THR A C 1
ATOM 877 O O . THR A 1 112 ? 14.325 -2.810 5.665 1.00 85.38 112 THR A O 1
ATOM 880 N N . PHE A 1 113 ? 14.091 -1.222 4.086 1.00 87.62 113 PHE A N 1
ATOM 881 C CA . PHE A 1 113 ? 13.931 -2.137 2.944 1.00 87.62 113 PHE A CA 1
ATOM 882 C C . PHE A 1 113 ? 15.095 -2.130 1.942 1.00 87.62 113 PHE A C 1
ATOM 884 O O . PHE A 1 113 ? 14.936 -2.618 0.829 1.00 87.62 113 PHE A O 1
ATOM 891 N N . LEU A 1 114 ? 16.215 -1.469 2.250 1.00 83.00 114 LEU A N 1
ATOM 892 C CA . LEU A 1 114 ? 17.389 -1.414 1.357 1.00 83.00 114 LEU A CA 1
ATOM 893 C C . LEU A 1 114 ? 18.727 -1.635 2.072 1.00 83.00 114 LEU A C 1
ATOM 895 O O . LEU A 1 114 ? 19.734 -1.936 1.419 1.00 83.00 114 LEU A O 1
ATOM 899 N N . LYS A 1 115 ? 18.777 -1.462 3.397 1.00 73.94 115 LYS A N 1
ATOM 900 C CA . LYS A 1 115 ? 19.942 -1.822 4.207 1.00 73.94 115 LYS A CA 1
ATOM 901 C C . LYS A 1 115 ? 19.810 -3.294 4.574 1.00 73.94 115 LYS A C 1
ATOM 903 O O . LYS A 1 115 ? 18.890 -3.650 5.301 1.00 73.94 115 LYS A O 1
ATOM 908 N N . SER A 1 116 ? 20.712 -4.148 4.086 1.00 58.25 116 SER A N 1
ATOM 909 C CA . SER A 1 116 ? 20.704 -5.539 4.546 1.00 58.25 116 SER A CA 1
ATOM 910 C C . SER A 1 116 ? 21.014 -5.597 6.043 1.00 58.25 116 SER A C 1
ATOM 912 O O . SER A 1 116 ? 21.791 -4.795 6.571 1.00 58.25 116 SER A O 1
ATOM 914 N N . SER A 1 117 ? 20.412 -6.568 6.727 1.00 53.25 117 SER A N 1
ATOM 915 C CA . SER A 1 117 ? 20.740 -6.908 8.112 1.00 53.25 117 SER A CA 1
ATOM 916 C C . SER A 1 117 ? 22.053 -7.690 8.239 1.00 53.25 117 SER A C 1
ATOM 918 O O . SER A 1 117 ? 22.501 -7.951 9.354 1.00 53.25 117 SER A O 1
ATOM 920 N N . GLU A 1 118 ? 22.669 -8.090 7.123 1.00 50.06 118 GLU A N 1
ATOM 921 C CA . GLU A 1 118 ? 23.868 -8.923 7.111 1.00 50.06 118 GLU A CA 1
ATOM 922 C C . GLU A 1 118 ? 25.131 -8.056 7.104 1.00 50.06 118 GLU A C 1
ATOM 924 O O . GLU A 1 118 ? 25.539 -7.475 6.094 1.00 50.06 118 GLU A O 1
ATOM 929 N N . ILE A 1 119 ? 25.772 -7.985 8.269 1.00 50.31 119 ILE A N 1
ATOM 930 C CA . ILE A 1 119 ? 27.144 -7.504 8.401 1.00 50.31 119 ILE A CA 1
ATOM 931 C C . ILE A 1 119 ? 28.042 -8.618 7.861 1.00 50.31 119 ILE A C 1
ATOM 933 O O . ILE A 1 119 ? 28.220 -9.644 8.513 1.00 50.31 119 ILE A O 1
ATOM 937 N N . SER A 1 120 ? 28.578 -8.430 6.659 1.00 49.31 120 SER A N 1
ATOM 938 C CA . SER A 1 120 ? 29.661 -9.267 6.138 1.00 49.31 120 SER A CA 1
ATOM 939 C C . SER A 1 120 ? 31.014 -8.631 6.464 1.00 49.31 120 SER A C 1
ATOM 941 O O . SER A 1 120 ? 31.095 -7.409 6.612 1.00 49.31 120 SER A O 1
ATOM 943 N N . ASP A 1 121 ? 32.078 -9.437 6.537 1.00 50.75 121 ASP A N 1
ATOM 944 C CA . ASP A 1 121 ? 33.455 -8.985 6.822 1.00 50.75 121 ASP A CA 1
ATOM 945 C C . ASP A 1 121 ? 33.986 -7.936 5.811 1.00 50.75 121 ASP A C 1
ATOM 947 O O . ASP A 1 121 ? 34.985 -7.266 6.067 1.00 50.75 121 ASP A O 1
ATOM 951 N N . GLU A 1 122 ? 33.285 -7.732 4.688 1.00 53.69 122 GLU A N 1
ATOM 952 C CA . GLU A 1 122 ? 33.600 -6.773 3.617 1.00 53.69 122 GLU A CA 1
ATOM 953 C C . GLU A 1 122 ? 32.703 -5.510 3.629 1.00 53.69 122 GLU A C 1
ATOM 955 O O . GLU A 1 122 ? 32.822 -4.644 2.757 1.00 53.69 122 GLU A O 1
ATOM 960 N N . GLY A 1 123 ? 31.821 -5.362 4.628 1.00 57.69 123 GLY A N 1
ATOM 961 C CA . GLY A 1 123 ? 30.941 -4.202 4.819 1.00 57.69 123 GLY A CA 1
ATOM 962 C C . GLY A 1 123 ? 29.441 -4.519 4.732 1.00 57.69 123 GLY A C 1
ATOM 963 O O . GLY A 1 123 ? 29.016 -5.676 4.719 1.00 57.69 123 GLY A O 1
ATOM 964 N N . VAL A 1 124 ? 28.615 -3.461 4.698 1.00 56.50 124 VAL A N 1
ATOM 965 C CA . VAL A 1 124 ? 27.150 -3.566 4.560 1.00 56.50 124 VAL A CA 1
ATOM 966 C C . VAL A 1 124 ? 26.819 -3.993 3.131 1.00 56.50 124 VAL A C 1
ATOM 968 O O . VAL A 1 124 ? 26.898 -3.186 2.199 1.00 56.50 124 VAL A O 1
ATOM 971 N N . LYS A 1 125 ? 26.433 -5.259 2.950 1.00 60.50 125 LYS A N 1
ATOM 972 C CA . LYS A 1 125 ? 25.954 -5.769 1.663 1.00 60.50 125 LYS A CA 1
ATOM 973 C C . LYS A 1 125 ? 24.670 -5.018 1.303 1.00 60.50 125 LYS A C 1
ATOM 975 O O . LYS A 1 125 ? 23.742 -4.958 2.104 1.00 60.50 125 LYS A O 1
ATOM 980 N N . LYS A 1 126 ? 24.603 -4.376 0.137 1.00 66.25 126 LYS A N 1
ATOM 981 C CA . LYS A 1 126 ? 23.343 -3.768 -0.320 1.00 66.25 126 LYS A CA 1
ATOM 982 C C . LYS A 1 126 ? 22.389 -4.868 -0.757 1.00 66.25 126 LYS A C 1
ATOM 984 O O . LYS A 1 126 ? 22.819 -5.860 -1.341 1.00 66.25 126 LYS A O 1
ATOM 989 N N . GLU A 1 127 ? 21.111 -4.677 -0.475 1.00 76.31 127 GLU A N 1
ATOM 990 C CA . GLU A 1 127 ? 20.083 -5.629 -0.868 1.00 76.31 127 GLU A CA 1
ATOM 991 C C . GLU A 1 127 ? 19.967 -5.714 -2.401 1.00 76.31 127 GLU A C 1
ATOM 993 O O . GLU A 1 127 ? 19.952 -4.693 -3.093 1.00 76.31 127 GLU A O 1
ATOM 998 N N . GLU A 1 128 ? 19.941 -6.935 -2.943 1.00 85.88 128 GLU A N 1
ATOM 999 C CA . GLU A 1 128 ? 19.824 -7.165 -4.388 1.00 85.88 128 GLU A CA 1
ATOM 1000 C C . GLU A 1 128 ? 18.400 -6.822 -4.859 1.00 85.88 128 GLU A C 1
ATOM 1002 O O . GLU A 1 128 ? 17.420 -7.141 -4.186 1.00 85.88 128 GLU A O 1
ATOM 1007 N N . LEU A 1 129 ? 18.266 -6.180 -6.026 1.00 91.75 129 LEU A N 1
ATOM 1008 C CA . LEU A 1 129 ? 16.954 -5.955 -6.632 1.00 91.75 129 LEU A CA 1
ATOM 1009 C C . LEU A 1 129 ? 16.529 -7.175 -7.446 1.00 91.75 129 LEU A C 1
ATOM 1011 O O . LEU A 1 129 ? 17.178 -7.533 -8.433 1.00 91.75 129 LEU A O 1
ATOM 1015 N N . VAL A 1 130 ? 15.387 -7.748 -7.092 1.00 93.25 130 VAL A N 1
ATOM 1016 C CA . VAL A 1 130 ? 14.773 -8.869 -7.800 1.00 93.25 130 VAL A CA 1
ATOM 1017 C C . VAL A 1 130 ? 13.593 -8.396 -8.634 1.00 93.25 130 VAL A C 1
ATOM 1019 O O . VAL A 1 130 ? 12.894 -7.439 -8.294 1.00 93.25 130 VAL A O 1
ATOM 1022 N N . ARG A 1 131 ? 13.378 -9.061 -9.768 1.00 94.75 131 ARG A N 1
ATOM 1023 C CA . ARG A 1 131 ? 12.241 -8.783 -10.642 1.00 94.75 131 ARG A CA 1
ATOM 1024 C C . ARG A 1 131 ? 11.044 -9.600 -10.166 1.00 94.75 131 ARG A C 1
ATOM 1026 O O . ARG A 1 131 ? 11.173 -10.802 -9.971 1.00 94.75 131 ARG A O 1
ATOM 1033 N N . ILE A 1 132 ? 9.886 -8.963 -10.033 1.00 95.56 132 ILE A N 1
ATOM 1034 C CA . ILE A 1 132 ? 8.617 -9.617 -9.690 1.00 95.56 132 ILE A CA 1
ATOM 1035 C C . ILE A 1 132 ? 7.472 -9.067 -10.541 1.00 95.56 132 ILE A C 1
ATOM 1037 O O . ILE A 1 132 ? 7.586 -8.004 -11.156 1.00 95.56 132 ILE A O 1
ATOM 1041 N N . CYS A 1 133 ? 6.358 -9.795 -10.555 1.00 95.81 133 CYS A N 1
ATOM 1042 C CA . CYS A 1 133 ? 5.111 -9.360 -11.165 1.00 95.81 133 CYS A CA 1
ATOM 1043 C C . CYS A 1 133 ? 4.132 -8.926 -10.072 1.00 95.81 133 CYS A C 1
ATOM 1045 O O . CYS A 1 133 ? 3.885 -9.672 -9.123 1.00 95.81 133 CYS A O 1
ATOM 1047 N N . VAL A 1 134 ? 3.585 -7.721 -10.196 1.00 95.56 134 VAL A N 1
ATOM 1048 C CA . VAL A 1 134 ? 2.702 -7.127 -9.193 1.00 95.56 134 VAL A CA 1
ATOM 1049 C C . VAL A 1 134 ? 1.381 -6.748 -9.844 1.00 95.56 134 VAL A C 1
ATOM 1051 O O . VAL A 1 134 ? 1.351 -6.224 -10.957 1.00 95.56 134 VAL A O 1
ATOM 1054 N N . ARG A 1 135 ? 0.282 -7.011 -9.133 1.00 95.00 135 ARG A N 1
ATOM 1055 C CA . ARG A 1 135 ? -1.078 -6.676 -9.559 1.00 95.00 135 ARG A CA 1
ATOM 1056 C C . ARG A 1 135 ? -1.670 -5.634 -8.628 1.00 95.00 135 ARG A C 1
ATOM 1058 O O . ARG A 1 135 ? -1.566 -5.755 -7.410 1.00 95.00 135 ARG A O 1
ATOM 1065 N N . MET A 1 136 ? -2.318 -4.636 -9.205 1.00 94.44 136 MET A N 1
ATOM 1066 C CA . MET A 1 136 ? -3.000 -3.576 -8.467 1.00 94.44 136 MET A CA 1
ATOM 1067 C C . MET A 1 136 ? -4.215 -3.089 -9.243 1.00 94.44 136 MET A C 1
ATOM 1069 O O . MET A 1 136 ? -4.421 -3.491 -10.383 1.00 94.44 136 MET A O 1
ATOM 1073 N N . SER A 1 137 ? -5.040 -2.229 -8.650 1.00 93.12 137 SER A N 1
ATOM 1074 C CA . SER A 1 137 ? -6.101 -1.589 -9.434 1.00 93.12 137 SER A CA 1
ATOM 1075 C C . SER A 1 137 ? -5.511 -0.602 -10.449 1.00 93.12 137 SER A C 1
ATOM 1077 O O . SER A 1 137 ? -4.490 0.032 -10.179 1.00 93.12 137 SER A O 1
ATOM 1079 N N . ARG A 1 138 ? -6.180 -0.391 -11.584 1.00 92.19 138 ARG A N 1
ATOM 1080 C CA . ARG A 1 138 ? -5.799 0.644 -12.562 1.00 92.19 138 ARG A CA 1
ATOM 1081 C C . ARG A 1 138 ? -5.650 2.023 -11.919 1.00 92.19 138 ARG A C 1
ATOM 1083 O O . ARG A 1 138 ? -4.677 2.719 -12.173 1.00 92.19 138 ARG A O 1
ATOM 1090 N N . ALA A 1 139 ? 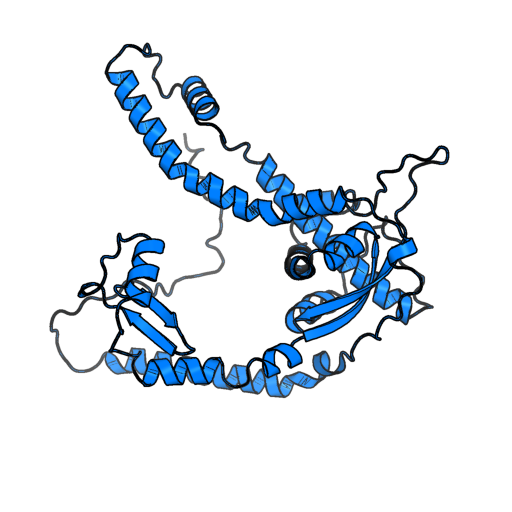-6.549 2.379 -11.001 1.00 90.56 139 ALA A N 1
ATOM 1091 C CA . ALA A 1 139 ? -6.475 3.636 -10.254 1.00 90.56 139 ALA A CA 1
ATOM 1092 C C . ALA A 1 139 ? -5.195 3.758 -9.402 1.00 90.56 139 ALA A C 1
ATOM 1094 O O . ALA A 1 139 ? -4.611 4.835 -9.304 1.00 90.56 139 ALA A O 1
ATOM 1095 N N . MET A 1 140 ? -4.745 2.661 -8.789 1.00 93.75 140 MET A N 1
ATOM 1096 C CA . MET A 1 140 ? -3.476 2.615 -8.054 1.00 93.75 140 MET A CA 1
ATOM 1097 C C . MET A 1 140 ? -2.274 2.764 -8.990 1.00 93.75 140 MET A C 1
ATOM 1099 O O . MET A 1 140 ? -1.344 3.499 -8.668 1.00 93.75 140 MET A O 1
ATOM 1103 N N . TYR A 1 141 ? -2.316 2.122 -10.158 1.00 93.88 141 TYR A N 1
ATOM 1104 C CA . TYR A 1 141 ? -1.269 2.260 -11.167 1.00 93.88 141 TYR A CA 1
ATOM 1105 C C . TYR A 1 141 ? -1.150 3.700 -11.684 1.00 93.88 141 TYR A C 1
ATOM 1107 O O . TYR A 1 141 ? -0.047 4.242 -11.707 1.00 93.88 141 TYR A O 1
ATOM 1115 N N . VAL A 1 142 ? -2.275 4.361 -11.986 1.00 91.06 142 VAL A N 1
ATOM 1116 C CA . VAL A 1 142 ? -2.299 5.785 -12.380 1.00 91.06 142 VAL A CA 1
ATOM 1117 C C . VAL A 1 142 ? -1.585 6.641 -11.338 1.00 91.06 142 VAL A C 1
ATOM 1119 O O . VAL A 1 142 ? -0.666 7.382 -11.673 1.00 91.06 142 VAL A O 1
ATOM 1122 N N . LYS A 1 143 ? -1.941 6.479 -10.056 1.00 90.56 143 LYS A N 1
ATOM 1123 C CA . LYS A 1 143 ? -1.307 7.202 -8.942 1.00 90.56 143 LYS A CA 1
ATOM 1124 C C . LYS A 1 143 ? 0.209 6.994 -8.869 1.00 90.56 143 LYS A C 1
ATOM 1126 O O . LYS A 1 143 ? 0.924 7.878 -8.400 1.00 90.56 143 LYS A O 1
ATOM 1131 N N . LEU A 1 144 ? 0.699 5.835 -9.300 1.00 90.62 144 LEU A N 1
ATOM 1132 C CA . LEU A 1 144 ? 2.121 5.513 -9.311 1.00 90.62 144 LEU A CA 1
ATOM 1133 C C . LEU A 1 144 ? 2.844 6.163 -10.502 1.00 90.62 144 LEU A C 1
ATOM 1135 O O . LEU A 1 144 ? 3.926 6.732 -10.324 1.00 90.62 144 LEU A O 1
ATOM 1139 N N . VAL A 1 145 ? 2.265 6.092 -11.705 1.00 90.00 145 VAL A N 1
ATOM 1140 C CA . VAL A 1 145 ? 2.890 6.574 -12.952 1.00 90.00 145 VAL A CA 1
ATOM 1141 C C . VAL A 1 145 ? 2.862 8.093 -13.063 1.00 90.00 145 VAL A C 1
ATOM 1143 O O . VAL A 1 145 ? 3.915 8.677 -13.304 1.00 90.00 145 VAL A O 1
ATOM 1146 N N . ASP A 1 146 ? 1.720 8.719 -12.766 1.00 85.44 146 ASP A N 1
ATOM 1147 C CA . ASP A 1 146 ? 1.449 10.163 -12.913 1.00 85.44 146 ASP A CA 1
ATOM 1148 C C . ASP A 1 146 ? 2.460 11.067 -12.173 1.00 85.44 146 ASP A C 1
ATOM 1150 O O . ASP A 1 146 ? 2.678 12.236 -12.474 1.00 85.44 146 ASP A O 1
ATOM 1154 N N . GLN A 1 147 ? 3.163 10.499 -11.198 1.00 78.88 147 GLN A N 1
ATOM 1155 C CA . GLN A 1 147 ? 4.160 11.182 -10.387 1.00 78.88 147 GLN A CA 1
ATOM 1156 C C . GLN A 1 147 ? 5.553 11.119 -11.043 1.00 78.88 147 GLN A C 1
ATOM 1158 O O . GLN A 1 147 ? 6.482 10.508 -10.503 1.00 78.88 147 GLN A O 1
ATOM 1163 N N . GLU A 1 148 ? 5.701 11.712 -12.229 1.00 69.38 148 GLU A N 1
ATOM 1164 C CA . GLU A 1 148 ? 6.932 11.653 -13.043 1.00 69.38 148 GLU A CA 1
ATOM 1165 C C . GLU A 1 148 ? 8.113 12.434 -12.439 1.00 69.38 148 GLU A C 1
ATOM 1167 O O . GLU A 1 148 ? 9.265 12.023 -12.554 1.00 69.38 148 GLU A O 1
ATOM 1172 N N . ASN A 1 149 ? 7.838 13.522 -11.714 1.00 71.69 149 ASN A N 1
ATOM 1173 C CA . ASN A 1 149 ? 8.866 14.423 -11.171 1.00 71.69 149 ASN A CA 1
ATOM 1174 C C . ASN A 1 149 ? 9.529 13.931 -9.870 1.00 71.69 149 ASN A C 1
ATOM 1176 O O . ASN A 1 149 ? 10.260 14.681 -9.214 1.00 71.69 149 ASN A O 1
ATOM 1180 N N . PHE A 1 150 ? 9.280 12.687 -9.459 1.00 81.12 150 PHE A N 1
ATOM 1181 C CA . PHE A 1 150 ? 9.885 12.140 -8.251 1.00 81.12 150 PHE A CA 1
ATOM 1182 C C . PHE A 1 150 ? 11.343 11.731 -8.499 1.00 81.12 150 PHE A C 1
ATOM 1184 O O . PHE A 1 150 ? 11.634 10.816 -9.269 1.00 81.12 150 PHE A O 1
ATOM 1191 N N . LYS A 1 151 ? 12.277 12.402 -7.816 1.00 81.88 151 LYS A N 1
ATOM 1192 C CA . LYS A 1 151 ? 13.700 12.048 -7.852 1.00 81.88 151 LYS A CA 1
ATOM 1193 C C . LYS A 1 151 ? 13.955 10.860 -6.929 1.00 81.88 151 LYS A C 1
ATOM 1195 O O . LYS A 1 151 ? 13.635 10.926 -5.747 1.00 81.88 151 LYS A O 1
ATOM 1200 N N . ALA A 1 152 ? 14.566 9.810 -7.472 1.00 81.00 152 ALA A N 1
ATOM 1201 C CA . ALA A 1 152 ? 14.944 8.636 -6.697 1.00 81.00 152 ALA A CA 1
ATOM 1202 C C . ALA A 1 152 ? 15.903 9.010 -5.547 1.00 81.00 152 ALA A C 1
ATOM 1204 O O . ALA A 1 152 ? 16.813 9.824 -5.761 1.00 81.00 152 ALA A O 1
ATOM 1205 N N . PRO A 1 153 ? 15.752 8.403 -4.355 1.00 84.56 153 PRO A N 1
ATOM 1206 C CA . PRO A 1 153 ? 16.752 8.499 -3.299 1.00 84.56 153 PRO A CA 1
ATOM 1207 C C . PRO A 1 153 ? 18.124 8.029 -3.790 1.00 84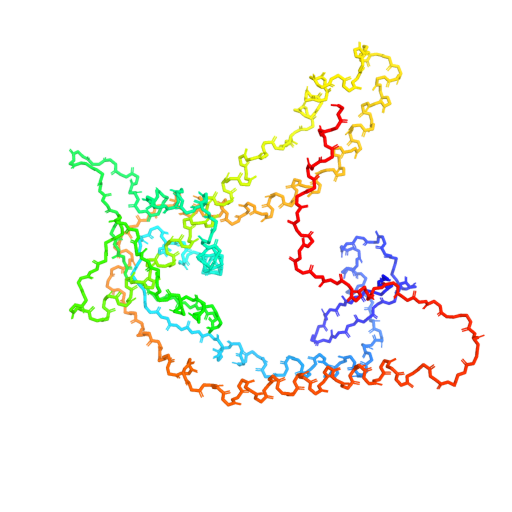.56 153 PRO A C 1
ATOM 1209 O O . PRO A 1 153 ? 18.224 7.051 -4.531 1.00 84.56 153 PRO A O 1
ATOM 1212 N N . LYS A 1 154 ? 19.201 8.691 -3.349 1.00 82.50 154 LYS A N 1
ATOM 1213 C CA . LYS A 1 154 ? 20.573 8.399 -3.818 1.00 82.50 154 LYS A CA 1
ATOM 1214 C C . LYS A 1 154 ? 21.028 6.966 -3.522 1.00 82.50 154 LYS A C 1
ATOM 1216 O O . LYS A 1 154 ? 21.918 6.458 -4.197 1.00 82.50 154 LYS A O 1
ATOM 1221 N N . CYS A 1 155 ? 20.466 6.339 -2.491 1.00 82.62 155 CYS A N 1
ATOM 1222 C CA . CYS A 1 155 ? 20.804 4.979 -2.089 1.00 82.62 155 CYS A CA 1
ATOM 1223 C C . CYS A 1 155 ? 20.169 3.901 -2.983 1.00 82.62 155 CYS A C 1
ATOM 1225 O O . CYS A 1 155 ? 20.671 2.776 -2.984 1.00 82.62 155 CYS A O 1
ATOM 1227 N N . TYR A 1 156 ? 19.126 4.232 -3.756 1.00 86.12 156 TYR A N 1
ATOM 1228 C CA . TYR A 1 156 ? 18.423 3.273 -4.605 1.00 86.12 156 TYR A CA 1
ATOM 1229 C C . TYR A 1 156 ? 19.190 3.037 -5.921 1.00 86.12 156 TYR A C 1
ATOM 1231 O O . TYR A 1 156 ? 19.484 4.002 -6.633 1.00 86.12 156 TYR A O 1
ATOM 1239 N N . PRO A 1 157 ? 19.511 1.785 -6.294 1.00 86.56 157 PRO A N 1
ATOM 1240 C CA . PRO A 1 157 ? 20.300 1.505 -7.491 1.00 86.56 157 PRO A CA 1
ATOM 1241 C C . PRO A 1 157 ? 19.441 1.596 -8.764 1.00 86.56 157 PRO A C 1
ATOM 1243 O O . PRO A 1 157 ? 18.845 0.618 -9.206 1.00 86.56 157 PRO A O 1
ATOM 1246 N N . ILE A 1 158 ? 19.375 2.788 -9.364 1.00 87.00 158 ILE A N 1
ATOM 1247 C CA . ILE A 1 158 ? 18.695 3.024 -10.646 1.00 87.00 158 ILE A CA 1
ATOM 1248 C C . ILE A 1 158 ? 19.647 2.692 -11.813 1.00 87.00 158 ILE A C 1
ATOM 1250 O O . ILE A 1 158 ? 20.737 3.268 -11.873 1.00 87.00 158 ILE A O 1
ATOM 1254 N N . PRO A 1 159 ? 19.270 1.808 -12.759 1.00 86.38 159 PRO A N 1
ATOM 1255 C CA . PRO A 1 159 ? 20.098 1.504 -13.922 1.00 86.38 159 PRO A CA 1
ATOM 1256 C C . PRO A 1 159 ? 20.162 2.691 -14.904 1.00 86.38 159 PRO A C 1
ATOM 1258 O O . PRO A 1 159 ? 19.315 3.589 -14.863 1.00 86.38 159 PRO A O 1
ATOM 1261 N N . PRO A 1 160 ? 21.139 2.712 -15.827 1.00 83.62 160 PRO A N 1
ATOM 1262 C CA . PRO A 1 160 ? 21.194 3.713 -16.887 1.00 83.62 160 PRO A CA 1
ATOM 1263 C C . PRO A 1 160 ? 19.937 3.692 -17.771 1.00 83.62 160 PRO A C 1
ATOM 1265 O O . PRO A 1 160 ? 19.393 2.632 -18.074 1.00 83.62 160 PRO A O 1
ATOM 1268 N N . LYS A 1 161 ? 19.523 4.865 -18.271 1.00 83.50 161 LYS A N 1
ATOM 1269 C CA . LYS A 1 161 ? 18.349 5.020 -19.159 1.00 83.50 161 LYS A CA 1
ATOM 1270 C C . LYS A 1 161 ? 18.467 4.293 -20.508 1.00 83.50 161 LYS A C 1
ATOM 1272 O O . LYS A 1 161 ? 17.493 4.238 -21.249 1.00 83.50 161 LYS A O 1
ATOM 1277 N N . THR A 1 162 ? 19.647 3.773 -20.842 1.00 77.38 162 THR A N 1
ATOM 1278 C CA . THR A 1 162 ? 19.897 3.010 -22.072 1.00 77.38 162 THR A CA 1
ATOM 1279 C C . THR A 1 162 ? 19.128 1.691 -22.109 1.00 77.38 162 THR A C 1
ATOM 1281 O O . THR A 1 162 ? 18.774 1.237 -23.191 1.00 77.38 162 THR A O 1
ATOM 1284 N N . ASP A 1 163 ? 18.834 1.093 -20.950 1.00 74.81 163 ASP A N 1
ATOM 1285 C CA . ASP A 1 163 ? 17.940 -0.064 -20.842 1.00 74.81 163 ASP A CA 1
ATOM 1286 C C . ASP A 1 163 ? 16.533 0.416 -20.469 1.00 74.81 163 ASP A C 1
ATOM 1288 O O . ASP A 1 163 ? 16.186 0.533 -19.294 1.00 74.81 163 ASP A O 1
ATOM 1292 N N . SER A 1 164 ? 15.728 0.747 -21.483 1.00 81.69 164 SER A N 1
ATOM 1293 C CA . SER A 1 164 ? 14.402 1.347 -21.287 1.00 81.69 164 SER A CA 1
ATOM 1294 C C . SER A 1 164 ? 13.482 0.474 -20.424 1.00 81.69 164 SER A C 1
ATOM 1296 O O . SER A 1 164 ? 12.830 0.989 -19.515 1.00 81.69 164 SER A O 1
ATOM 1298 N N . SER A 1 165 ? 13.479 -0.849 -20.629 1.00 86.75 165 SER A N 1
ATOM 1299 C CA . SER A 1 165 ? 12.602 -1.748 -19.871 1.00 86.75 165 SER A CA 1
ATOM 1300 C C . SER A 1 165 ? 13.075 -1.914 -18.430 1.00 86.75 165 SER A C 1
ATOM 1302 O O . SER A 1 165 ? 12.258 -1.788 -17.517 1.00 86.75 165 SER A O 1
ATOM 1304 N N . ALA A 1 166 ? 14.365 -2.179 -18.190 1.00 89.31 166 ALA A N 1
ATOM 1305 C CA . ALA A 1 166 ? 14.854 -2.331 -16.818 1.00 89.31 166 ALA A CA 1
ATOM 1306 C C . ALA A 1 166 ? 14.793 -1.010 -16.045 1.00 89.31 166 ALA A C 1
ATOM 1308 O O . ALA A 1 166 ? 14.522 -1.021 -14.843 1.00 89.31 166 ALA A O 1
ATOM 1309 N N . TYR A 1 167 ? 14.999 0.123 -16.720 1.00 91.69 167 TYR A N 1
ATOM 1310 C CA . TYR A 1 167 ? 14.834 1.447 -16.133 1.00 91.69 167 TYR A CA 1
ATOM 1311 C C . TYR A 1 167 ? 13.403 1.666 -15.640 1.00 91.69 167 TYR A C 1
ATOM 1313 O O . TYR A 1 167 ? 13.221 1.988 -14.466 1.00 91.69 167 TYR A O 1
ATOM 1321 N N . VAL A 1 168 ? 12.393 1.424 -16.482 1.00 91.12 168 VAL A N 1
ATOM 1322 C CA . VAL A 1 168 ? 10.980 1.585 -16.095 1.00 91.12 168 VAL A CA 1
ATOM 1323 C C . VAL A 1 168 ? 10.610 0.643 -14.946 1.00 91.12 168 VAL A C 1
ATOM 1325 O O . VAL A 1 168 ? 10.066 1.100 -13.939 1.00 91.12 168 VAL A O 1
ATOM 1328 N N . GLU A 1 169 ? 10.976 -0.641 -15.035 1.00 94.25 169 GLU A N 1
ATOM 1329 C CA . GLU A 1 169 ? 10.733 -1.628 -13.967 1.00 94.25 169 GLU A CA 1
ATOM 1330 C C . GLU A 1 169 ? 11.354 -1.191 -12.629 1.00 94.25 169 GLU A C 1
ATOM 1332 O O . GLU A 1 169 ? 10.746 -1.362 -11.569 1.00 94.25 169 GLU A O 1
ATOM 1337 N N . THR A 1 170 ? 12.560 -0.617 -12.669 1.00 94.06 170 THR A N 1
ATOM 1338 C CA . THR A 1 170 ? 13.283 -0.181 -11.467 1.00 94.06 170 THR A CA 1
ATOM 1339 C C . THR A 1 170 ? 12.742 1.134 -10.918 1.00 94.06 170 THR A C 1
ATOM 1341 O O . THR A 1 170 ? 12.670 1.299 -9.707 1.00 94.06 170 THR A O 1
ATOM 1344 N N . VAL A 1 171 ? 12.312 2.069 -11.768 1.00 92.81 171 VAL A N 1
ATOM 1345 C CA . VAL A 1 171 ? 11.682 3.322 -11.323 1.00 92.81 171 VAL A CA 1
ATOM 1346 C C . VAL A 1 171 ? 10.341 3.040 -10.648 1.00 92.81 171 VAL A C 1
ATOM 1348 O O . VAL A 1 171 ? 10.071 3.590 -9.580 1.00 92.81 171 VAL A O 1
ATOM 1351 N N . LEU A 1 172 ? 9.513 2.166 -11.226 1.00 94.25 172 LEU A N 1
ATOM 1352 C CA . LEU A 1 172 ? 8.246 1.759 -10.612 1.00 94.25 172 LEU A CA 1
ATOM 1353 C C . LEU A 1 172 ? 8.483 1.003 -9.302 1.00 94.25 172 LEU A C 1
ATOM 1355 O O . LEU A 1 172 ? 7.843 1.308 -8.295 1.00 94.25 172 LEU A O 1
ATOM 1359 N N . GLY A 1 173 ? 9.446 0.079 -9.289 1.00 95.06 173 GLY A N 1
ATOM 1360 C CA . GLY A 1 173 ? 9.844 -0.621 -8.073 1.00 95.06 173 GLY A CA 1
ATOM 1361 C C . GLY A 1 173 ? 10.365 0.321 -6.988 1.00 95.06 173 GLY A C 1
ATOM 1362 O O . GLY A 1 173 ? 9.939 0.223 -5.843 1.00 95.06 173 GLY A O 1
ATOM 1363 N N . MET A 1 174 ? 11.176 1.314 -7.352 1.00 93.75 174 MET A N 1
ATOM 1364 C CA . MET A 1 174 ? 11.670 2.346 -6.441 1.00 93.75 174 MET A CA 1
ATOM 1365 C C . MET A 1 174 ? 10.539 3.151 -5.803 1.00 93.75 174 MET A C 1
ATOM 1367 O O . MET A 1 174 ? 10.555 3.352 -4.589 1.00 93.75 174 MET A O 1
ATOM 1371 N N . LYS A 1 175 ? 9.530 3.560 -6.582 1.00 94.25 175 LYS A N 1
ATOM 1372 C CA . LYS A 1 175 ? 8.349 4.256 -6.049 1.00 94.25 175 LYS A CA 1
ATOM 1373 C C . LYS A 1 175 ? 7.587 3.384 -5.043 1.00 94.25 175 LYS A C 1
ATOM 1375 O O . LYS A 1 175 ? 7.188 3.881 -3.992 1.00 94.25 175 LYS A O 1
ATOM 1380 N N . LEU A 1 176 ? 7.430 2.088 -5.332 1.00 95.31 176 LEU A N 1
ATOM 1381 C CA . LEU A 1 176 ? 6.795 1.137 -4.412 1.00 95.31 176 LEU A CA 1
ATOM 1382 C C . LEU A 1 176 ? 7.610 0.955 -3.128 1.00 95.31 176 LEU A C 1
ATOM 1384 O O . LEU A 1 176 ? 7.055 1.092 -2.041 1.00 95.31 176 LEU A O 1
ATOM 1388 N N . THR A 1 177 ? 8.917 0.699 -3.235 1.00 94.75 177 THR A N 1
ATOM 1389 C CA . THR A 1 177 ? 9.803 0.560 -2.070 1.00 94.75 177 THR A CA 1
ATOM 1390 C C . THR A 1 177 ? 9.774 1.831 -1.219 1.00 94.75 177 THR A C 1
ATOM 1392 O O . THR A 1 177 ? 9.633 1.746 -0.003 1.00 94.75 177 THR A O 1
ATOM 1395 N N . TYR A 1 178 ? 9.849 3.016 -1.838 1.00 92.56 178 TYR A N 1
ATOM 1396 C CA . TYR A 1 178 ? 9.769 4.292 -1.119 1.00 92.56 178 TYR A CA 1
ATOM 1397 C C . TYR A 1 178 ? 8.420 4.459 -0.411 1.00 92.56 178 TYR A C 1
ATOM 1399 O O . TYR A 1 178 ? 8.362 4.905 0.731 1.00 92.56 178 TYR A O 1
ATOM 1407 N N . GLY A 1 179 ? 7.332 4.051 -1.062 1.00 93.25 179 GLY A N 1
ATOM 1408 C CA . GLY A 1 179 ? 6.000 4.027 -0.469 1.00 93.25 179 GLY A CA 1
ATOM 1409 C C . GLY A 1 179 ? 5.887 3.121 0.760 1.00 93.25 179 GLY A C 1
ATOM 1410 O O . GLY A 1 179 ? 5.288 3.516 1.762 1.00 93.25 179 GLY A O 1
ATOM 1411 N N . PHE A 1 180 ? 6.506 1.939 0.714 1.00 93.75 180 PHE A N 1
ATOM 1412 C CA . PHE A 1 180 ? 6.615 1.043 1.867 1.00 93.75 180 PHE A CA 1
ATOM 1413 C C . PHE A 1 180 ? 7.408 1.671 3.012 1.00 93.75 180 PHE A C 1
ATOM 1415 O O . PHE A 1 180 ? 6.939 1.650 4.149 1.00 93.75 180 PHE A O 1
ATOM 1422 N N . GLU A 1 181 ? 8.559 2.279 2.716 1.00 91.75 181 GLU A N 1
ATOM 1423 C CA . GLU A 1 181 ? 9.369 2.989 3.711 1.00 91.75 181 GLU A CA 1
ATOM 1424 C C . GLU A 1 181 ? 8.544 4.099 4.380 1.00 91.75 181 GLU A C 1
ATOM 1426 O O . GLU A 1 181 ? 8.430 4.149 5.602 1.00 91.75 181 GLU A O 1
ATOM 1431 N N . MET A 1 182 ? 7.860 4.924 3.585 1.00 89.44 182 MET A N 1
ATOM 1432 C CA . MET A 1 182 ? 6.992 5.989 4.084 1.00 89.44 182 MET A CA 1
ATOM 1433 C C . MET A 1 182 ? 5.871 5.481 4.992 1.00 89.44 182 MET A C 1
ATOM 1435 O O . MET A 1 182 ? 5.623 6.057 6.056 1.00 89.44 182 MET A O 1
ATOM 1439 N N . MET A 1 183 ? 5.186 4.416 4.578 1.00 89.94 183 MET A N 1
ATOM 1440 C CA . MET A 1 183 ? 4.123 3.794 5.364 1.00 89.94 183 MET A CA 1
ATOM 1441 C C . MET A 1 183 ? 4.666 3.267 6.697 1.00 89.94 183 MET A C 1
ATOM 1443 O O . MET A 1 183 ? 4.103 3.567 7.754 1.00 89.94 183 MET A O 1
AT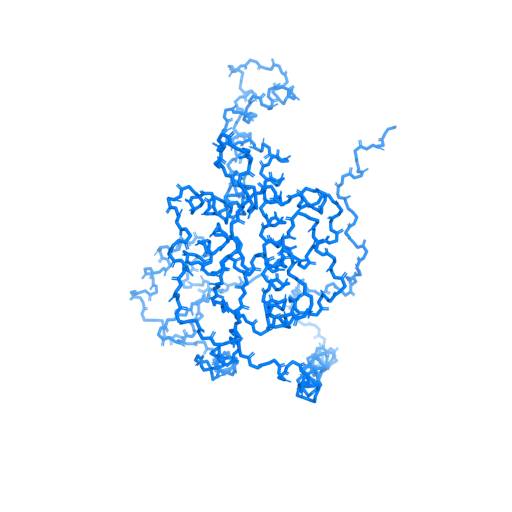OM 1447 N N . TYR A 1 184 ? 5.799 2.566 6.655 1.00 89.25 184 TYR A N 1
ATOM 1448 C CA . TYR A 1 184 ? 6.444 1.999 7.832 1.00 89.25 184 TYR A CA 1
ATOM 1449 C C . TYR A 1 184 ? 6.889 3.089 8.819 1.00 89.25 184 TYR A C 1
ATOM 1451 O O . TYR A 1 184 ? 6.529 3.046 9.998 1.00 89.25 184 TYR A O 1
ATOM 1459 N N . GLN A 1 185 ? 7.568 4.140 8.342 1.00 86.62 185 GLN A N 1
ATOM 1460 C CA . GLN A 1 185 ? 8.001 5.265 9.181 1.00 86.62 185 GLN A CA 1
ATOM 1461 C C . GLN A 1 185 ? 6.815 6.040 9.778 1.00 86.62 185 GLN A C 1
ATOM 1463 O O . GLN A 1 185 ? 6.852 6.430 10.950 1.00 86.62 185 GLN A O 1
ATOM 1468 N N . LYS A 1 186 ? 5.733 6.240 9.011 1.00 83.88 186 LYS A N 1
ATOM 1469 C CA . LYS A 1 186 ? 4.504 6.904 9.485 1.00 83.88 186 LYS A CA 1
ATOM 1470 C C . LYS A 1 186 ? 3.868 6.142 10.639 1.00 83.88 186 LYS A C 1
ATOM 1472 O O . LYS A 1 186 ? 3.523 6.742 11.659 1.00 83.88 186 LYS A O 1
ATOM 1477 N N . SER A 1 187 ? 3.745 4.832 10.501 1.00 78.56 187 SER A N 1
ATOM 1478 C CA . SER A 1 187 ? 3.177 3.970 11.534 1.00 78.56 187 SER A CA 1
ATOM 1479 C C . SER A 1 187 ? 4.100 3.847 12.750 1.00 78.56 187 SER A C 1
ATOM 1481 O O . SER A 1 187 ? 3.630 3.968 13.878 1.00 78.56 187 SER A O 1
ATOM 1483 N N . MET A 1 188 ? 5.421 3.767 12.558 1.00 76.94 188 MET A N 1
ATOM 1484 C CA . MET A 1 188 ? 6.389 3.805 13.664 1.00 76.94 188 MET A CA 1
ATOM 1485 C C . MET A 1 188 ? 6.344 5.124 14.445 1.00 76.94 188 MET A C 1
ATOM 1487 O O . MET A 1 188 ? 6.445 5.118 15.674 1.00 76.94 188 MET A O 1
ATOM 1491 N N . ARG A 1 189 ? 6.143 6.264 13.771 1.00 72.56 189 ARG A N 1
ATOM 1492 C CA . ARG A 1 189 ? 5.909 7.556 14.437 1.00 72.56 189 ARG A CA 1
ATOM 1493 C C . ARG A 1 189 ? 4.593 7.578 15.198 1.00 72.56 189 ARG A C 1
ATOM 1495 O O . ARG A 1 189 ? 4.594 8.009 16.343 1.00 72.56 189 ARG A O 1
ATOM 1502 N N . LYS A 1 190 ? 3.494 7.097 14.612 1.00 65.69 190 LYS A N 1
ATOM 1503 C CA . LYS A 1 190 ? 2.197 7.021 15.307 1.00 65.69 190 LYS A CA 1
ATOM 1504 C C . LYS A 1 190 ? 2.245 6.077 16.516 1.00 65.69 190 LYS A C 1
ATOM 1506 O O . LYS A 1 190 ? 1.664 6.389 17.549 1.00 65.69 190 LYS A O 1
ATOM 1511 N N . GLY A 1 191 ? 3.005 4.984 16.428 1.00 57.44 191 GLY A N 1
ATOM 1512 C CA . GLY A 1 191 ? 3.242 4.051 17.533 1.00 57.44 191 GLY A CA 1
ATOM 1513 C C . GLY A 1 191 ? 4.195 4.573 18.620 1.00 57.44 191 GLY A C 1
ATOM 1514 O O . GLY A 1 191 ? 4.032 4.228 19.788 1.00 57.44 191 GLY A O 1
ATOM 1515 N N . LYS A 1 192 ? 5.181 5.418 18.275 1.00 51.19 192 LYS A N 1
ATOM 1516 C CA . LYS A 1 192 ? 6.127 6.026 19.240 1.00 51.19 192 LYS A CA 1
ATOM 1517 C C . LYS A 1 192 ? 5.641 7.359 19.826 1.00 51.19 192 LYS A C 1
ATOM 1519 O O . LYS A 1 192 ? 5.961 7.653 20.977 1.00 51.19 192 LYS A O 1
ATOM 1524 N N . GLY A 1 193 ? 4.897 8.147 19.047 1.00 44.22 193 GLY A N 1
ATOM 1525 C CA . GLY A 1 193 ? 4.418 9.499 19.367 1.00 44.22 193 GLY A CA 1
ATOM 1526 C C . GLY A 1 193 ? 3.370 9.525 20.471 1.00 44.22 193 GLY A C 1
ATOM 1527 O O . GLY A 1 193 ? 3.274 10.488 21.222 1.00 44.22 193 GLY A O 1
ATOM 1528 N N . GLU A 1 194 ? 2.696 8.404 20.682 1.00 45.09 194 GLU A N 1
ATOM 1529 C CA . GLU A 1 194 ? 2.004 8.134 21.921 1.00 45.09 194 GLU A CA 1
ATOM 1530 C C . GLU A 1 194 ? 2.416 6.735 22.358 1.00 45.09 194 GLU A C 1
ATOM 1532 O O . GLU A 1 194 ? 1.810 5.741 21.960 1.00 45.09 194 GLU A O 1
ATOM 1537 N N . LYS A 1 195 ? 3.360 6.643 23.304 1.00 46.19 195 LYS A N 1
ATOM 1538 C CA . LYS A 1 195 ? 3.266 5.603 24.344 1.00 46.19 195 LYS A CA 1
ATOM 1539 C C . LYS A 1 195 ? 1.992 5.871 25.144 1.00 46.19 195 LYS A C 1
ATOM 1541 O O . LYS A 1 195 ? 2.023 6.218 26.326 1.00 46.19 195 LYS A O 1
ATOM 1546 N N . GLY A 1 196 ? 0.858 5.810 24.461 1.00 49.88 196 GLY A N 1
ATOM 1547 C CA . GLY A 1 196 ? -0.433 5.858 25.063 1.00 49.88 196 GLY A CA 1
ATOM 1548 C C . GLY A 1 196 ? -0.489 4.678 25.994 1.00 49.88 196 GLY A C 1
ATOM 1549 O O . GLY A 1 196 ? 0.129 3.633 25.791 1.00 49.88 196 GLY A O 1
ATOM 1550 N N . ILE A 1 197 ? -1.101 4.938 27.121 1.00 55.97 197 ILE A N 1
ATOM 1551 C CA . ILE A 1 197 ? -0.857 4.118 28.268 1.00 55.97 197 ILE A CA 1
ATOM 1552 C C . ILE A 1 197 ? -1.568 2.779 28.047 1.00 55.97 197 ILE A C 1
ATOM 1554 O O . ILE A 1 197 ? -2.786 2.718 28.120 1.00 55.97 197 ILE A O 1
ATOM 1558 N N . THR A 1 198 ? -0.816 1.735 27.699 1.00 57.16 198 THR A N 1
ATOM 1559 C CA . THR A 1 198 ? -1.371 0.453 27.227 1.00 57.16 198 THR A CA 1
ATOM 1560 C C . THR A 1 198 ? -1.943 -0.385 28.365 1.00 57.16 198 THR A C 1
ATOM 1562 O O . THR A 1 198 ? -2.919 -1.105 28.191 1.00 57.16 198 THR A O 1
ATOM 1565 N N . THR A 1 199 ? -1.367 -0.248 29.559 1.00 66.25 199 THR A N 1
ATOM 1566 C CA . THR A 1 199 ? -1.808 -0.935 30.779 1.00 66.25 199 THR A CA 1
ATOM 1567 C C . THR A 1 199 ? -2.471 0.032 31.754 1.00 66.25 199 THR A C 1
ATOM 1569 O O . THR A 1 199 ? -1.954 1.127 31.994 1.00 66.25 199 THR A O 1
ATOM 1572 N N . LEU A 1 200 ? -3.550 -0.411 32.407 1.00 70.31 200 LEU A N 1
ATOM 1573 C CA . LEU A 1 200 ? -4.249 0.347 33.453 1.00 70.31 200 LEU A CA 1
ATOM 1574 C C . LEU A 1 200 ? -3.296 0.832 34.564 1.00 70.31 200 LEU A C 1
ATOM 1576 O O . LEU A 1 200 ? -3.477 1.913 35.124 1.00 70.31 200 LEU A O 1
ATOM 1580 N N . GLU A 1 201 ? -2.253 0.062 34.871 1.00 77.31 201 GLU A N 1
ATOM 1581 C CA . GLU A 1 201 ? -1.256 0.395 35.892 1.00 77.31 201 GLU A CA 1
ATOM 1582 C C . GLU A 1 201 ? -0.404 1.604 35.514 1.00 77.31 201 GLU A C 1
ATOM 1584 O O . GLU A 1 201 ? -0.274 2.553 36.294 1.00 77.31 201 GLU A O 1
ATOM 1589 N N . ALA A 1 202 ? 0.119 1.622 34.288 1.00 76.19 202 ALA A N 1
ATOM 1590 C CA . ALA A 1 202 ? 0.807 2.791 33.764 1.00 76.19 202 ALA A CA 1
ATOM 1591 C C . ALA A 1 202 ? -0.140 4.009 33.715 1.00 76.19 202 ALA A C 1
ATOM 1593 O O . ALA A 1 202 ? 0.317 5.142 33.895 1.00 76.19 202 ALA A O 1
ATOM 1594 N N . PHE A 1 203 ? -1.458 3.799 33.538 1.00 80.88 203 PHE A N 1
ATOM 1595 C CA . PHE A 1 203 ? -2.437 4.892 33.432 1.00 80.88 203 PHE A CA 1
ATOM 1596 C C . PHE A 1 203 ? -2.632 5.545 34.785 1.00 80.88 203 PHE A C 1
ATOM 1598 O O . PHE A 1 203 ? -2.469 6.759 34.941 1.00 80.88 203 PHE A O 1
ATOM 1605 N N . LYS A 1 204 ? -2.832 4.705 35.800 1.00 81.19 204 LYS A N 1
ATOM 1606 C CA . LYS A 1 204 ? -2.855 5.119 37.201 1.00 81.19 204 LYS A CA 1
ATOM 1607 C C . LYS A 1 204 ? -1.551 5.812 37.604 1.00 81.19 204 LYS A C 1
ATOM 1609 O O . LYS A 1 204 ? -1.606 6.831 38.289 1.00 81.19 204 LYS A O 1
ATOM 1614 N N . LYS A 1 205 ? -0.386 5.319 37.165 1.00 84.38 205 LYS A N 1
ATOM 1615 C CA . LYS A 1 205 ? 0.920 5.942 37.455 1.00 84.38 205 LYS A CA 1
ATOM 1616 C C . LYS A 1 205 ? 1.044 7.340 36.837 1.00 84.38 205 LYS A C 1
ATOM 1618 O O . LYS A 1 205 ? 1.498 8.261 37.514 1.00 84.38 205 LYS A O 1
ATOM 1623 N N . SER A 1 206 ? 0.588 7.519 35.597 1.00 82.69 206 SER A N 1
ATOM 1624 C CA . SER A 1 206 ? 0.545 8.826 34.927 1.00 82.69 206 SER A CA 1
ATOM 1625 C C . SER A 1 206 ? -0.398 9.805 35.637 1.00 82.69 206 SER A C 1
ATOM 1627 O O . SER A 1 206 ? -0.005 10.930 35.942 1.00 82.69 206 SER A O 1
ATOM 1629 N N . LEU A 1 207 ? -1.604 9.358 36.008 1.00 87.00 207 LEU A N 1
ATOM 1630 C CA . LEU A 1 207 ? -2.567 10.167 36.765 1.00 87.00 207 LEU A CA 1
ATOM 1631 C C . LEU A 1 207 ? -2.039 10.581 38.144 1.00 87.00 207 LEU A C 1
ATOM 1633 O O . LEU A 1 207 ? -2.234 11.724 38.560 1.00 87.00 207 LEU A O 1
ATOM 1637 N N . LYS A 1 208 ? -1.327 9.684 38.839 1.00 87.25 208 LYS A N 1
ATOM 1638 C CA . LYS A 1 208 ? -0.637 10.008 40.096 1.00 87.25 208 LYS A CA 1
ATOM 1639 C C . LYS A 1 208 ? 0.431 11.081 39.886 1.00 87.25 208 LYS A C 1
ATOM 1641 O O . LYS A 1 208 ? 0.448 12.049 40.638 1.00 87.25 208 LYS A O 1
ATOM 1646 N N . LYS A 1 209 ? 1.261 10.955 38.842 1.00 88.25 209 LYS A N 1
ATOM 1647 C CA . LYS A 1 209 ? 2.294 11.951 38.501 1.00 88.25 209 LYS A CA 1
ATOM 1648 C C . LYS A 1 209 ? 1.693 13.325 38.175 1.00 88.25 209 LYS A C 1
ATOM 1650 O O . LYS A 1 209 ? 2.273 14.335 38.546 1.00 88.25 209 LYS A O 1
ATOM 1655 N N . LYS A 1 210 ? 0.528 13.359 37.523 1.00 87.38 210 LYS A N 1
ATOM 1656 C CA . LYS A 1 210 ? -0.207 14.590 37.181 1.00 87.38 210 LYS A CA 1
ATOM 1657 C C . LYS A 1 210 ? -1.068 15.146 38.327 1.00 87.38 210 LYS A C 1
ATOM 1659 O O . LYS A 1 210 ? -1.808 16.098 38.121 1.00 87.38 210 LYS A O 1
ATOM 1664 N N . GLY A 1 211 ? -1.025 14.546 39.519 1.00 88.75 211 GLY A N 1
ATOM 1665 C CA . GLY A 1 211 ? -1.763 15.044 40.684 1.00 88.75 211 GLY A CA 1
ATOM 1666 C C . GLY A 1 211 ? -3.279 14.811 40.647 1.00 88.75 211 GLY A C 1
ATOM 1667 O O . GLY A 1 211 ? -3.992 15.377 41.473 1.00 88.75 211 GLY A O 1
ATOM 1668 N N . TYR A 1 212 ? -3.792 13.946 39.763 1.00 87.69 212 TYR A N 1
ATOM 1669 C CA . TYR A 1 212 ? -5.236 13.687 39.611 1.00 87.69 212 TYR A CA 1
ATOM 1670 C C . TYR A 1 212 ? -5.913 13.249 40.921 1.00 87.69 212 TYR A C 1
ATOM 1672 O O . TYR A 1 212 ? -7.034 13.648 41.227 1.00 87.69 212 TYR A O 1
ATOM 1680 N N . PHE A 1 213 ? -5.205 12.460 41.734 1.00 89.69 213 PHE A N 1
ATOM 1681 C CA . PHE A 1 213 ? -5.695 11.965 43.022 1.00 89.69 213 PHE A CA 1
ATOM 1682 C C . PHE A 1 213 ? -5.532 12.968 44.177 1.00 89.69 213 PHE A C 1
ATOM 1684 O O . PHE A 1 213 ? -5.831 12.623 45.318 1.00 89.69 213 PHE A O 1
ATOM 1691 N N . LYS A 1 214 ? -5.058 14.196 43.906 1.00 86.69 214 LYS A N 1
ATOM 1692 C CA . LYS A 1 214 ? -4.907 15.297 44.879 1.00 86.69 214 LYS A CA 1
ATOM 1693 C C . LYS A 1 214 ? -4.147 14.913 46.162 1.00 86.69 214 LYS A C 1
ATOM 1695 O O . LYS A 1 214 ? -4.477 15.389 47.241 1.00 86.69 214 LYS A O 1
ATOM 1700 N N . GLY A 1 215 ? -3.177 14.000 46.061 1.00 81.25 215 GLY A N 1
ATOM 1701 C CA . GLY A 1 215 ? -2.410 13.501 47.212 1.00 81.25 215 GLY A CA 1
ATOM 1702 C C . GLY A 1 215 ? -3.219 12.682 48.230 1.00 81.25 215 GLY A C 1
ATOM 1703 O O . GLY A 1 215 ? -2.722 12.415 49.320 1.00 81.25 215 GLY A O 1
ATOM 1704 N N . LEU A 1 216 ? -4.454 12.280 47.904 1.00 84.69 216 LEU A N 1
ATOM 1705 C CA . LEU A 1 216 ? -5.302 11.508 48.811 1.00 84.69 216 LEU A CA 1
ATOM 1706 C C . LEU A 1 216 ? -4.753 10.082 49.006 1.00 84.69 216 LEU A C 1
ATOM 1708 O O . LEU A 1 216 ? -4.341 9.449 48.028 1.00 84.69 216 LEU A O 1
ATOM 1712 N N . PRO A 1 217 ? -4.794 9.536 50.236 1.00 79.31 217 PRO A N 1
ATOM 1713 C CA . PRO A 1 217 ? -4.385 8.162 50.489 1.00 79.31 217 PRO A CA 1
ATOM 1714 C C . PRO A 1 217 ? -5.383 7.179 49.867 1.00 79.31 217 PRO A C 1
ATOM 1716 O O . PRO A 1 217 ? -6.592 7.424 49.856 1.00 79.31 217 PRO A O 1
ATOM 1719 N N . SER A 1 218 ? -4.886 6.022 49.418 1.00 73.62 218 SER A N 1
ATOM 1720 C CA . SER A 1 218 ? -5.677 4.991 48.718 1.00 73.62 218 SER A CA 1
ATOM 1721 C C . SER A 1 218 ? -6.889 4.470 49.511 1.00 73.62 218 SER A C 1
ATOM 1723 O O . SER A 1 218 ? -7.807 3.879 48.948 1.00 73.62 218 SER A O 1
ATOM 1725 N N . GLN A 1 219 ? -6.904 4.692 50.827 1.00 76.06 219 GLN A N 1
ATOM 1726 C CA . GLN A 1 219 ? -7.954 4.257 51.747 1.00 76.06 219 GLN A CA 1
ATOM 1727 C C . GLN A 1 219 ? -9.121 5.257 51.863 1.00 76.06 219 GLN A C 1
ATOM 1729 O O . GLN A 1 219 ? -10.175 4.910 52.393 1.00 76.06 219 GLN A O 1
ATOM 1734 N N . ALA A 1 220 ? -8.978 6.484 51.351 1.00 87.25 220 ALA A N 1
ATOM 1735 C CA . ALA A 1 220 ? -10.031 7.494 51.404 1.00 87.25 220 ALA A CA 1
ATOM 1736 C C . ALA A 1 220 ? -11.178 7.177 50.425 1.00 87.25 220 ALA A C 1
ATOM 1738 O O . ALA A 1 220 ? -10.950 6.862 49.256 1.00 87.25 220 ALA A O 1
ATOM 1739 N N . ALA A 1 221 ? -12.431 7.368 50.854 1.00 84.06 221 ALA A N 1
ATOM 1740 C CA . ALA A 1 221 ? -13.609 7.155 50.001 1.00 84.06 221 ALA A CA 1
ATOM 1741 C C . ALA A 1 221 ? -13.558 7.987 48.702 1.00 84.06 221 ALA A C 1
ATOM 1743 O O . ALA A 1 221 ? -13.875 7.495 47.622 1.00 84.06 221 ALA A O 1
ATOM 1744 N N . LYS A 1 222 ? -13.063 9.230 48.786 1.00 84.38 222 LYS A N 1
ATOM 1745 C CA . LYS A 1 222 ? -12.877 10.121 47.628 1.00 84.38 222 LYS A CA 1
ATOM 1746 C C . LYS A 1 222 ? -11.835 9.595 46.631 1.00 84.38 222 LYS A C 1
ATOM 1748 O O . LYS A 1 222 ? -12.016 9.777 45.430 1.00 84.38 222 LYS A O 1
ATOM 1753 N N . TYR A 1 223 ? -10.786 8.914 47.105 1.00 88.62 223 TYR A N 1
ATOM 1754 C CA . TYR A 1 223 ? -9.791 8.279 46.234 1.00 88.62 223 TYR A CA 1
ATOM 1755 C C . TYR A 1 223 ? -10.432 7.152 45.421 1.00 88.62 223 TYR A C 1
ATOM 1757 O O . TYR A 1 223 ? -10.259 7.109 44.207 1.00 88.62 223 TYR A O 1
ATOM 1765 N N . ARG A 1 224 ? -11.249 6.302 46.060 1.00 84.81 224 ARG A N 1
ATOM 1766 C CA . ARG A 1 224 ? -11.962 5.207 45.378 1.00 84.81 224 ARG A CA 1
ATOM 1767 C C . ARG A 1 224 ? -12.905 5.709 44.283 1.00 84.81 224 ARG A C 1
ATOM 1769 O O . ARG A 1 224 ? -12.947 5.125 43.207 1.00 84.81 224 ARG A O 1
ATOM 1776 N N . VAL A 1 225 ? -13.612 6.815 44.520 1.00 89.19 225 VAL A N 1
ATOM 1777 C CA . VAL A 1 225 ? -14.488 7.430 43.504 1.00 89.19 225 VAL A CA 1
ATOM 1778 C C . VAL A 1 225 ? -13.681 7.944 42.305 1.00 89.19 225 VAL A C 1
ATOM 1780 O O . VAL A 1 225 ? -14.066 7.716 41.159 1.00 89.19 225 VAL A O 1
ATOM 1783 N N . LEU A 1 226 ? -12.549 8.614 42.545 1.00 88.69 226 LEU A N 1
ATOM 1784 C CA . LEU A 1 226 ? -11.649 9.063 41.474 1.00 88.69 226 LEU A CA 1
ATOM 1785 C C . LEU A 1 226 ? -11.024 7.881 40.724 1.00 88.69 226 LEU A C 1
ATOM 1787 O O . LEU A 1 226 ? -10.884 7.928 39.505 1.00 88.69 226 LEU A O 1
ATOM 1791 N N . GLU A 1 227 ? -10.690 6.805 41.431 1.00 87.44 227 GLU A N 1
ATOM 1792 C CA . GLU A 1 227 ? -10.146 5.586 40.840 1.00 87.44 227 GLU A CA 1
ATOM 1793 C C . GLU A 1 227 ? -11.165 4.874 39.944 1.00 87.44 227 GLU A C 1
ATOM 1795 O O . GLU A 1 227 ? -10.816 4.497 38.827 1.00 87.44 227 GLU A O 1
ATOM 1800 N N . GLN A 1 228 ? -12.426 4.765 40.370 1.00 87.06 228 GLN A N 1
ATOM 1801 C CA . GLN A 1 228 ? -13.502 4.220 39.537 1.00 87.06 228 GLN A CA 1
ATOM 1802 C C . GLN A 1 228 ? -13.764 5.086 38.299 1.00 87.06 228 GLN A C 1
ATOM 1804 O O . GLN A 1 228 ? -13.914 4.552 37.201 1.00 87.06 228 GLN A O 1
ATOM 1809 N N . LYS A 1 229 ? -13.753 6.422 38.433 1.00 87.88 229 LYS A N 1
ATOM 1810 C CA . LYS A 1 229 ? -13.866 7.332 37.278 1.00 87.88 229 LYS A CA 1
ATOM 1811 C C . LYS A 1 229 ? -12.698 7.167 36.306 1.00 87.88 229 LYS A C 1
ATOM 1813 O O . LYS A 1 229 ? -12.920 7.105 35.100 1.00 87.88 229 LYS A O 1
ATOM 1818 N N . ALA A 1 230 ? -11.474 7.047 36.818 1.00 86.12 230 ALA A N 1
ATOM 1819 C CA . ALA A 1 230 ? -10.286 6.803 36.008 1.00 86.12 230 ALA A CA 1
ATOM 1820 C C . ALA A 1 230 ? -10.338 5.437 35.305 1.00 86.12 230 ALA A C 1
ATOM 1822 O O . ALA A 1 230 ? -10.010 5.351 34.128 1.00 86.12 230 ALA A O 1
ATOM 1823 N N . GLN A 1 231 ? -10.788 4.379 35.983 1.00 84.06 231 GLN A N 1
ATOM 1824 C CA . GLN A 1 231 ? -10.985 3.057 35.377 1.00 84.06 231 GLN A CA 1
ATOM 1825 C C . GLN A 1 231 ? -12.070 3.079 34.297 1.00 84.06 231 GLN A C 1
ATOM 1827 O O . GLN A 1 231 ? -11.858 2.530 33.221 1.00 84.06 231 GLN A O 1
ATOM 1832 N N . GLY A 1 232 ? -13.194 3.756 34.545 1.00 82.06 232 GLY A N 1
ATOM 1833 C CA . GLY A 1 232 ? -14.249 3.942 33.549 1.00 82.06 232 GLY A CA 1
ATOM 1834 C C . GLY A 1 232 ? -13.771 4.744 32.336 1.00 82.06 232 GLY A C 1
ATOM 1835 O O . GLY A 1 232 ? -14.098 4.395 31.205 1.00 82.06 232 GLY A O 1
ATOM 1836 N N . TYR A 1 233 ? -12.950 5.776 32.549 1.00 81.56 233 TYR A N 1
ATOM 1837 C CA . TYR A 1 233 ? -12.313 6.519 31.461 1.00 81.56 233 TYR A CA 1
ATOM 1838 C C . TYR A 1 233 ? -11.305 5.654 30.700 1.00 81.56 233 TYR A C 1
ATOM 1840 O O . TYR A 1 233 ? -11.322 5.660 29.478 1.00 81.56 233 TYR A O 1
ATOM 1848 N N . PHE A 1 234 ? -10.491 4.858 31.400 1.00 77.44 234 PHE A N 1
ATOM 1849 C CA . PHE A 1 234 ? -9.536 3.937 30.785 1.00 77.44 234 PHE A CA 1
ATOM 1850 C C . PHE A 1 234 ? -10.232 2.862 29.940 1.00 77.44 234 PHE A C 1
ATOM 1852 O O . PHE A 1 234 ? -9.804 2.563 28.829 1.00 77.44 234 PHE A O 1
ATOM 1859 N N . ALA A 1 235 ? -11.338 2.307 30.440 1.00 73.25 235 ALA A N 1
ATOM 1860 C CA . ALA A 1 235 ? -12.159 1.346 29.710 1.00 73.25 235 ALA A CA 1
ATOM 1861 C C . ALA A 1 235 ? -12.771 1.976 28.451 1.00 73.25 235 ALA A C 1
ATOM 1863 O O . ALA A 1 235 ? -12.731 1.368 27.387 1.00 73.25 235 ALA A O 1
ATOM 1864 N N . LYS A 1 236 ? -13.253 3.223 28.528 1.00 71.44 236 LYS A N 1
ATOM 1865 C CA . LYS A 1 236 ? -13.707 3.979 27.348 1.00 71.44 236 LYS A CA 1
ATOM 1866 C C . LYS A 1 236 ? -12.555 4.308 26.397 1.00 71.44 236 LYS A C 1
ATOM 1868 O O . LYS A 1 236 ? -12.722 4.212 25.188 1.00 71.44 236 LYS A O 1
ATOM 1873 N N . SER A 1 237 ? -11.371 4.618 26.924 1.00 65.00 237 SER A N 1
ATOM 1874 C CA . SER A 1 237 ? -10.185 4.878 26.114 1.00 65.00 237 SER A CA 1
ATOM 1875 C C . SER A 1 237 ? -9.540 3.610 25.552 1.00 65.00 237 SER A C 1
ATOM 1877 O O . SER A 1 237 ? -8.689 3.716 24.682 1.00 65.00 237 SER A O 1
ATOM 1879 N N . SER A 1 238 ? -9.926 2.410 26.002 1.00 57.16 238 SER A N 1
ATOM 1880 C CA . SER A 1 238 ? -9.483 1.147 25.391 1.00 57.16 238 SER A CA 1
ATOM 1881 C C . SER A 1 238 ? -9.955 1.004 23.936 1.00 57.16 238 SER A C 1
ATOM 1883 O O . SER A 1 238 ? -9.342 0.272 23.161 1.00 57.16 238 SER A O 1
ATOM 1885 N N . LEU A 1 239 ? -10.966 1.782 23.529 1.00 55.88 239 LEU A N 1
ATOM 1886 C CA . LEU A 1 239 ? -11.323 1.980 22.125 1.00 55.88 239 LEU A CA 1
ATOM 1887 C C . LEU A 1 239 ? -10.142 2.553 21.318 1.00 55.88 239 LEU A C 1
ATOM 1889 O O . LEU A 1 239 ? -9.853 2.027 20.247 1.00 55.88 239 LEU A O 1
ATOM 1893 N N . PHE A 1 240 ? 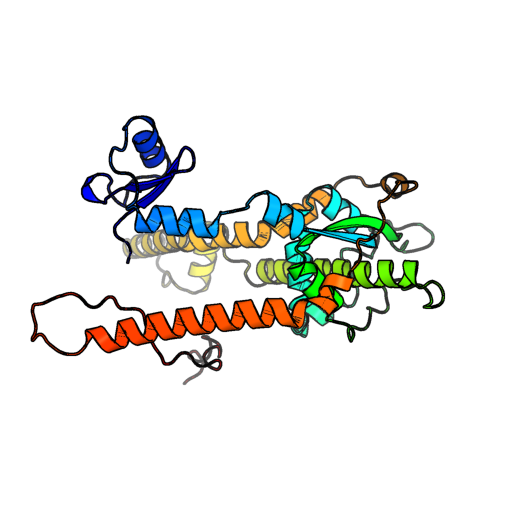-9.364 3.485 21.887 1.00 58.09 240 PHE A N 1
ATOM 1894 C CA . PHE A 1 240 ? -8.115 3.968 21.281 1.00 58.09 240 PHE A CA 1
ATOM 1895 C C . PHE A 1 240 ? -7.030 2.883 21.227 1.00 58.09 240 PHE A C 1
ATOM 1897 O O . PHE A 1 240 ? -6.180 2.908 20.341 1.00 58.09 240 PHE A O 1
ATOM 1904 N N . SER A 1 241 ? -7.026 1.914 22.151 1.00 61.62 241 SER A N 1
ATOM 1905 C CA . SER A 1 241 ? -6.103 0.770 22.087 1.00 61.62 241 SER A CA 1
ATOM 1906 C C . SER A 1 241 ? -6.427 -0.134 20.899 1.00 61.62 241 SER A C 1
ATOM 1908 O O . SER A 1 241 ? -5.517 -0.506 20.162 1.00 61.62 241 SER A O 1
ATOM 1910 N N . ARG A 1 242 ? -7.715 -0.429 20.673 1.00 64.06 242 ARG A N 1
ATOM 1911 C CA . ARG A 1 242 ? -8.172 -1.209 19.513 1.00 64.06 242 ARG A CA 1
ATOM 1912 C C . ARG A 1 242 ? -7.923 -0.469 18.199 1.00 64.06 242 ARG A C 1
ATOM 1914 O O . ARG A 1 242 ? -7.471 -1.072 17.235 1.00 64.06 242 ARG A O 1
ATOM 1921 N N . GLU A 1 243 ? -8.169 0.837 18.161 1.00 62.25 243 GLU A N 1
ATOM 1922 C CA . GLU A 1 243 ? -7.848 1.672 16.997 1.00 62.25 243 GLU A CA 1
ATOM 1923 C C . GLU A 1 243 ? -6.348 1.662 16.695 1.00 62.25 243 GLU A C 1
ATOM 1925 O O . GLU A 1 243 ? -5.960 1.471 15.547 1.00 62.25 243 GLU A O 1
ATOM 1930 N N . ARG A 1 244 ? -5.490 1.786 17.714 1.00 64.44 244 ARG A N 1
ATOM 1931 C CA . ARG A 1 244 ? -4.034 1.674 17.542 1.00 64.44 244 ARG A CA 1
ATOM 1932 C C . ARG A 1 244 ? -3.600 0.299 17.052 1.00 64.44 244 ARG A C 1
ATOM 1934 O O . ARG A 1 244 ? -2.695 0.231 16.231 1.00 64.44 244 ARG A O 1
ATOM 1941 N N . GLU A 1 245 ? -4.210 -0.774 17.544 1.00 67.94 245 GLU A N 1
ATOM 1942 C CA . GLU A 1 245 ? -3.934 -2.133 17.068 1.00 67.94 245 GLU A CA 1
ATOM 1943 C C . GLU A 1 245 ? -4.286 -2.268 15.584 1.00 67.94 245 GLU A C 1
ATOM 1945 O O . GLU A 1 245 ? -3.447 -2.695 14.800 1.00 67.94 245 GLU A O 1
ATOM 1950 N N . VAL A 1 246 ? -5.464 -1.794 15.171 1.00 69.31 246 VAL A N 1
ATOM 1951 C CA . VAL A 1 246 ? -5.879 -1.786 13.759 1.00 69.31 246 VAL A CA 1
ATOM 1952 C C . VAL A 1 246 ? -4.953 -0.914 12.900 1.00 69.31 246 VAL A C 1
ATOM 1954 O O . VAL A 1 246 ? -4.579 -1.317 11.801 1.00 69.31 246 VAL A O 1
ATOM 1957 N N . ILE A 1 247 ? -4.541 0.256 13.398 1.00 67.56 247 ILE A N 1
ATOM 1958 C CA . ILE A 1 247 ? -3.621 1.167 12.694 1.00 67.56 247 ILE A CA 1
ATOM 1959 C C . ILE A 1 247 ? -2.219 0.555 12.551 1.00 67.56 247 ILE A C 1
ATOM 1961 O O . ILE A 1 247 ? -1.569 0.758 11.526 1.00 67.56 247 ILE A O 1
ATOM 1965 N N . ASN A 1 248 ? -1.745 -0.183 13.558 1.00 73.38 248 ASN A N 1
ATOM 1966 C CA . ASN A 1 248 ? -0.401 -0.765 13.573 1.00 73.38 248 ASN A CA 1
ATOM 1967 C C . ASN A 1 248 ? -0.340 -2.183 12.990 1.00 73.38 248 ASN A C 1
ATOM 1969 O O . ASN A 1 248 ? 0.756 -2.638 12.662 1.00 73.38 248 ASN A O 1
ATOM 1973 N N . ALA A 1 249 ? -1.477 -2.864 12.813 1.00 80.81 249 ALA A N 1
ATOM 1974 C CA . ALA A 1 249 ? -1.543 -4.223 12.278 1.00 80.81 249 ALA A CA 1
ATOM 1975 C C . ALA A 1 249 ? -0.757 -4.408 10.963 1.00 80.81 249 ALA A C 1
ATOM 1977 O O . ALA A 1 249 ? -0.025 -5.395 10.866 1.00 80.81 249 ALA A O 1
ATOM 1978 N N . PRO A 1 250 ? -0.794 -3.474 9.985 1.00 83.56 250 PRO A N 1
ATOM 1979 C CA . PRO A 1 250 ? 0.017 -3.602 8.776 1.00 83.56 250 PRO A CA 1
ATOM 1980 C C . PRO A 1 250 ? 1.526 -3.611 9.043 1.00 83.56 250 PRO A C 1
ATOM 1982 O O . PRO A 1 250 ? 2.251 -4.339 8.377 1.00 83.56 250 PRO A O 1
ATOM 1985 N N . VAL A 1 251 ? 2.009 -2.840 10.022 1.00 86.31 251 VAL A N 1
ATOM 1986 C CA . VAL A 1 251 ? 3.437 -2.809 10.376 1.00 86.31 251 VAL A CA 1
ATOM 1987 C C . VAL A 1 251 ? 3.849 -4.055 11.132 1.00 86.31 251 VAL A C 1
ATOM 1989 O O . VAL A 1 251 ? 4.867 -4.643 10.793 1.00 86.31 251 VAL A O 1
ATOM 1992 N N . SER A 1 252 ? 3.042 -4.514 12.089 1.00 85.75 252 SER A N 1
ATOM 1993 C CA . SER A 1 252 ? 3.318 -5.780 12.773 1.00 85.75 252 SER A CA 1
ATOM 1994 C C . SER A 1 252 ? 3.373 -6.949 11.789 1.00 85.75 252 SER A C 1
ATOM 1996 O O . SER A 1 252 ? 4.227 -7.820 11.918 1.00 85.75 252 SER A O 1
ATOM 1998 N N . ARG A 1 253 ? 2.510 -6.936 10.764 1.00 88.81 253 ARG A N 1
ATOM 1999 C CA . ARG A 1 253 ? 2.546 -7.924 9.683 1.00 88.81 253 ARG A CA 1
ATOM 2000 C C . ARG A 1 253 ? 3.805 -7.803 8.823 1.00 88.81 253 ARG A C 1
ATOM 2002 O O . ARG A 1 253 ? 4.369 -8.822 8.439 1.00 88.81 253 ARG A O 1
ATOM 2009 N N . VAL A 1 254 ? 4.252 -6.581 8.529 1.00 90.62 254 VAL A N 1
ATOM 2010 C CA . VAL A 1 254 ? 5.529 -6.343 7.839 1.00 90.62 254 VAL A CA 1
ATOM 2011 C C . VAL A 1 254 ? 6.689 -6.916 8.651 1.00 90.62 254 VAL A C 1
ATOM 2013 O O . VAL A 1 254 ? 7.456 -7.698 8.101 1.00 90.62 254 VAL A O 1
ATOM 2016 N N . ASP A 1 255 ? 6.782 -6.602 9.945 1.00 89.75 255 ASP A N 1
ATOM 2017 C CA . ASP A 1 255 ? 7.843 -7.103 10.829 1.00 89.75 255 ASP A CA 1
ATOM 2018 C C . ASP A 1 255 ? 7.864 -8.638 10.880 1.00 89.75 255 ASP A C 1
ATOM 2020 O O . ASP A 1 255 ? 8.926 -9.254 10.787 1.00 89.75 255 ASP A O 1
ATOM 2024 N N . GLU A 1 256 ? 6.686 -9.264 10.967 1.00 89.69 256 GLU A N 1
ATOM 2025 C CA . GLU A 1 256 ? 6.542 -10.720 10.932 1.00 89.69 256 GLU A CA 1
ATOM 2026 C C . GLU A 1 256 ? 7.107 -11.307 9.632 1.00 89.69 256 GLU A C 1
ATOM 2028 O O . GLU A 1 256 ? 7.920 -12.228 9.684 1.00 89.69 256 GLU A O 1
ATOM 2033 N N . ILE A 1 257 ? 6.730 -10.758 8.473 1.00 90.00 257 ILE A N 1
ATOM 2034 C CA . ILE A 1 257 ? 7.210 -11.244 7.171 1.00 90.00 257 ILE A CA 1
ATOM 2035 C C . ILE A 1 257 ? 8.719 -11.013 7.020 1.00 90.00 257 ILE A C 1
ATOM 2037 O O . ILE A 1 257 ? 9.425 -11.910 6.566 1.00 90.00 257 ILE A O 1
ATOM 2041 N N . LEU A 1 258 ? 9.231 -9.846 7.424 1.00 87.69 258 LEU A N 1
ATOM 2042 C CA . LEU A 1 258 ? 10.663 -9.537 7.349 1.00 87.69 258 LEU A CA 1
ATOM 2043 C C . LEU A 1 258 ? 11.510 -10.431 8.264 1.00 87.69 258 LEU A C 1
ATOM 2045 O O . LEU A 1 258 ? 12.676 -10.674 7.963 1.00 87.69 258 LEU A O 1
ATOM 2049 N N . SER A 1 259 ? 10.936 -10.940 9.359 1.00 87.31 259 SER A N 1
ATOM 2050 C CA . SER A 1 259 ? 11.609 -11.889 10.253 1.00 87.31 259 SER A CA 1
ATOM 2051 C C . SER A 1 259 ? 11.713 -13.312 9.687 1.00 87.31 259 SER A C 1
ATOM 2053 O O . SER A 1 259 ? 12.464 -14.132 10.222 1.00 87.31 259 SER A O 1
ATOM 2055 N N . MET A 1 260 ? 10.979 -13.626 8.613 1.00 84.88 260 MET A N 1
ATOM 2056 C CA . MET A 1 260 ? 11.055 -14.930 7.958 1.00 84.88 260 MET A CA 1
ATOM 2057 C C . MET A 1 260 ? 12.355 -15.050 7.141 1.00 84.88 260 MET A C 1
ATOM 2059 O O . MET A 1 260 ? 12.770 -14.076 6.503 1.00 84.88 260 MET A O 1
ATOM 2063 N N . PRO A 1 261 ? 12.992 -16.237 7.095 1.00 79.12 261 PRO A N 1
ATOM 2064 C CA . PRO A 1 261 ? 14.144 -16.468 6.230 1.00 79.12 261 PRO A CA 1
ATOM 2065 C C . PRO A 1 261 ? 13.756 -16.248 4.769 1.00 79.12 261 PRO A C 1
ATOM 2067 O O . PRO A 1 261 ? 12.786 -16.836 4.292 1.00 79.12 261 PRO A O 1
ATOM 2070 N N . HIS A 1 262 ? 14.521 -15.430 4.056 1.00 75.75 262 HIS A N 1
ATOM 2071 C CA . HIS A 1 262 ? 14.290 -15.153 2.644 1.00 75.75 262 HIS A CA 1
ATOM 2072 C C . HIS A 1 262 ? 15.599 -15.208 1.865 1.00 75.75 262 HIS A C 1
ATOM 2074 O O . HIS A 1 262 ? 16.642 -14.761 2.337 1.00 75.75 262 HIS A O 1
ATOM 2080 N N . ALA A 1 263 ? 15.532 -15.785 0.667 1.00 78.44 263 ALA A N 1
ATOM 2081 C CA . ALA A 1 263 ? 16.677 -16.022 -0.199 1.00 78.44 263 ALA A CA 1
ATOM 2082 C C . ALA A 1 263 ? 16.427 -15.368 -1.560 1.00 78.44 263 ALA A C 1
ATOM 2084 O O . ALA A 1 263 ? 15.325 -15.444 -2.107 1.00 78.44 263 ALA A O 1
ATOM 2085 N N . VAL A 1 264 ? 17.449 -14.729 -2.132 1.00 81.38 264 VAL A N 1
ATOM 2086 C CA . VAL A 1 264 ? 17.327 -14.047 -3.433 1.00 81.38 264 VAL A CA 1
ATOM 2087 C C . VAL A 1 264 ? 16.982 -15.044 -4.544 1.00 81.38 264 VAL A C 1
ATOM 2089 O O . VAL A 1 264 ? 16.299 -14.720 -5.516 1.00 81.38 264 VAL A O 1
ATOM 2092 N N . GLU A 1 265 ? 17.449 -16.276 -4.381 1.00 84.94 265 GLU A N 1
ATOM 2093 C CA . GLU A 1 265 ? 17.293 -17.413 -5.280 1.00 84.94 265 GLU A CA 1
ATOM 2094 C C . GLU A 1 265 ? 15.821 -17.727 -5.561 1.00 84.94 265 GLU A C 1
ATOM 2096 O O . GLU A 1 265 ? 15.493 -18.138 -6.670 1.00 84.94 265 GLU A O 1
ATOM 2101 N N . GLU A 1 266 ? 14.928 -17.460 -4.606 1.00 85.81 266 GLU A N 1
ATOM 2102 C CA . GLU A 1 266 ? 13.488 -17.690 -4.747 1.00 85.81 266 GLU A CA 1
ATOM 2103 C C . GLU A 1 266 ? 12.840 -16.826 -5.840 1.00 85.81 266 GLU A C 1
ATOM 2105 O O . GLU A 1 266 ? 11.813 -17.194 -6.414 1.00 85.81 266 GLU A O 1
ATOM 2110 N N . PHE A 1 267 ? 13.457 -15.688 -6.156 1.00 88.38 267 PHE A N 1
ATOM 2111 C CA . PHE A 1 267 ? 12.979 -14.751 -7.170 1.00 88.38 267 PHE A CA 1
ATOM 2112 C C . PHE A 1 267 ? 13.815 -14.783 -8.456 1.00 88.38 267 PHE A C 1
ATOM 2114 O O . PHE A 1 267 ? 13.534 -14.039 -9.401 1.00 88.38 267 PHE A O 1
ATOM 2121 N N . LYS A 1 268 ? 14.841 -15.641 -8.527 1.00 85.75 268 LYS A N 1
ATOM 2122 C CA . LYS A 1 268 ? 15.684 -15.811 -9.718 1.00 85.75 268 LYS A CA 1
ATOM 2123 C C . LYS A 1 268 ? 15.077 -16.863 -10.651 1.00 85.75 268 LYS A C 1
ATOM 2125 O O . LYS A 1 268 ? 14.552 -17.878 -10.217 1.00 85.75 268 LYS A O 1
ATOM 2130 N N . GLY A 1 269 ? 15.152 -16.614 -11.960 1.00 78.12 269 GLY A N 1
ATOM 2131 C CA . GLY A 1 269 ? 14.704 -17.571 -12.983 1.00 78.12 269 GLY A CA 1
ATOM 2132 C C . GLY A 1 269 ? 13.186 -17.765 -13.090 1.00 78.12 269 GLY A C 1
ATOM 2133 O O . GLY A 1 269 ? 12.751 -18.705 -13.748 1.00 78.12 269 GLY A O 1
ATOM 2134 N N . LEU A 1 270 ? 12.379 -16.895 -12.473 1.00 84.81 270 LEU A N 1
ATOM 2135 C CA . LEU A 1 270 ? 10.924 -16.924 -12.615 1.00 84.81 270 LEU A CA 1
ATOM 2136 C C . LEU A 1 270 ? 10.503 -16.504 -14.031 1.00 84.81 270 LEU A C 1
ATOM 2138 O O . LEU A 1 270 ? 10.948 -15.469 -14.535 1.00 84.81 270 LEU A O 1
ATOM 2142 N N . ASP A 1 271 ? 9.596 -17.269 -14.642 1.00 86.00 271 ASP A N 1
ATOM 2143 C CA . ASP A 1 271 ? 8.953 -16.890 -15.902 1.00 86.00 271 ASP A CA 1
ATOM 2144 C C . ASP A 1 271 ? 7.837 -15.871 -15.626 1.00 86.00 271 ASP A C 1
ATOM 2146 O O . ASP A 1 271 ? 6.687 -16.204 -15.330 1.00 86.00 271 ASP A O 1
ATOM 2150 N N . LEU A 1 272 ? 8.223 -14.595 -15.598 1.00 90.38 272 LEU A N 1
ATOM 2151 C CA . LEU A 1 272 ? 7.332 -13.494 -15.253 1.00 90.38 272 LEU A CA 1
ATOM 2152 C C . LEU A 1 272 ? 6.630 -12.958 -16.493 1.00 90.38 272 LEU A C 1
ATOM 2154 O O . LEU A 1 272 ? 7.272 -12.416 -17.403 1.00 90.38 272 LEU A O 1
ATOM 2158 N N . LEU A 1 273 ? 5.298 -12.993 -16.440 1.00 90.00 273 LEU A N 1
ATOM 2159 C CA . LEU A 1 273 ? 4.438 -12.353 -17.426 1.00 90.00 273 LEU A CA 1
ATOM 2160 C C . LEU A 1 273 ? 4.878 -10.899 -17.675 1.00 90.00 273 LEU A C 1
ATOM 2162 O O . LEU A 1 273 ? 5.258 -10.196 -16.730 1.00 90.00 273 LEU A O 1
ATOM 2166 N N . PRO A 1 274 ? 4.846 -10.437 -18.935 1.00 90.56 274 PRO A N 1
ATOM 2167 C CA . PRO A 1 274 ? 5.156 -9.054 -19.255 1.00 90.56 274 PRO A CA 1
ATOM 2168 C C . PRO A 1 274 ? 4.184 -8.088 -18.572 1.00 90.56 274 PRO A C 1
ATOM 2170 O O . PRO A 1 274 ? 3.069 -8.461 -18.201 1.00 90.56 274 PRO A O 1
ATOM 2173 N N . SER A 1 275 ? 4.630 -6.840 -18.406 1.00 93.06 275 SER A N 1
ATOM 2174 C CA . SER A 1 275 ? 3.736 -5.751 -18.019 1.00 93.06 275 SER A CA 1
ATOM 2175 C C . SER A 1 275 ? 2.625 -5.619 -19.054 1.00 93.06 275 SER A C 1
ATOM 2177 O O . SER A 1 275 ? 2.879 -5.729 -20.256 1.00 93.06 275 SER A O 1
ATOM 2179 N N . GLU A 1 276 ? 1.408 -5.395 -18.580 1.00 92.81 276 GLU A N 1
ATOM 2180 C CA . GLU A 1 276 ? 0.283 -5.061 -19.439 1.00 92.81 276 GLU A CA 1
ATOM 2181 C C . GLU A 1 276 ? 0.488 -3.694 -20.096 1.00 92.81 276 GLU A C 1
ATOM 2183 O O . GLU A 1 276 ? 1.190 -2.832 -19.569 1.00 92.81 276 GLU A O 1
ATOM 2188 N N . ASP A 1 277 ? -0.155 -3.510 -21.245 1.00 89.88 277 ASP A N 1
ATOM 2189 C CA . ASP A 1 277 ? -0.182 -2.238 -21.959 1.00 89.88 277 ASP A CA 1
ATOM 2190 C C . ASP A 1 277 ? -0.887 -1.155 -21.127 1.00 89.88 277 ASP A C 1
ATOM 2192 O O . ASP A 1 277 ? -1.936 -1.395 -20.511 1.00 89.88 277 ASP A O 1
ATOM 2196 N N . ASP A 1 278 ? -0.309 0.042 -21.113 1.00 88.94 278 ASP A N 1
ATOM 2197 C CA . ASP A 1 278 ? -0.814 1.216 -20.409 1.00 88.94 278 ASP A CA 1
ATOM 2198 C C . ASP A 1 278 ? -1.546 2.191 -21.341 1.00 88.94 278 ASP A C 1
ATOM 2200 O O . ASP A 1 278 ? -2.023 3.225 -20.881 1.00 88.94 278 ASP A O 1
ATOM 2204 N N . ALA A 1 279 ? -1.751 1.851 -22.621 1.00 88.38 279 ALA A N 1
ATOM 2205 C CA . ALA A 1 279 ? -2.457 2.709 -23.575 1.00 88.38 279 ALA A CA 1
ATOM 2206 C C . ALA A 1 279 ? -3.849 3.171 -23.094 1.00 88.38 279 ALA A C 1
ATOM 2208 O O . ALA A 1 279 ? -4.275 4.286 -23.407 1.00 88.38 279 ALA A O 1
ATOM 2209 N N . TRP A 1 280 ? -4.545 2.361 -22.284 1.00 85.69 280 TRP A N 1
ATOM 2210 C CA . TRP A 1 280 ? -5.828 2.731 -21.667 1.00 85.69 280 TRP A CA 1
ATOM 2211 C C . TRP A 1 280 ? -5.729 3.988 -20.785 1.00 85.69 280 TRP A C 1
ATOM 2213 O O . TRP A 1 280 ? -6.704 4.733 -20.690 1.00 85.69 280 TRP A O 1
ATOM 2223 N N . LEU A 1 281 ? -4.559 4.267 -20.199 1.00 82.69 281 LEU A N 1
ATOM 2224 C CA . LEU A 1 281 ? -4.288 5.460 -19.393 1.00 82.69 281 LEU A CA 1
ATOM 2225 C C . LEU A 1 281 ? -4.450 6.747 -20.210 1.00 82.69 281 LEU A C 1
ATOM 2227 O O . LEU A 1 281 ? -4.928 7.757 -19.699 1.00 82.69 281 LEU A O 1
ATOM 2231 N N . TYR A 1 282 ? -4.084 6.694 -21.491 1.00 78.44 282 TYR A N 1
ATOM 2232 C CA . TYR A 1 282 ? -4.041 7.852 -22.384 1.00 78.44 282 TYR A CA 1
ATOM 2233 C C . TYR A 1 282 ? -5.243 7.931 -23.337 1.00 78.44 282 TYR A C 1
ATOM 2235 O O . TYR A 1 282 ? -5.452 8.949 -23.995 1.00 78.44 282 TYR A O 1
ATOM 2243 N N . GLN A 1 283 ? -6.053 6.871 -23.419 1.00 69.94 283 GLN A N 1
ATOM 2244 C CA . GLN A 1 283 ? -7.172 6.762 -24.363 1.00 69.94 283 GLN A CA 1
ATOM 2245 C C . GLN A 1 283 ? -8.545 7.151 -23.769 1.00 69.94 283 GLN A C 1
ATOM 2247 O O . GLN A 1 283 ? -9.489 7.400 -24.522 1.00 69.94 283 GLN A O 1
ATOM 2252 N N . GLU A 1 284 ? -8.699 7.238 -22.440 1.00 60.41 284 GLU A N 1
ATOM 2253 C CA . GLU A 1 284 ? -10.019 7.272 -21.774 1.00 60.41 284 GLU A CA 1
ATOM 2254 C C . GLU A 1 284 ? -10.655 8.657 -21.526 1.00 60.41 284 GLU A C 1
ATOM 2256 O O . GLU A 1 284 ? -11.699 8.753 -20.874 1.00 60.41 284 GLU A O 1
ATOM 2261 N N . ASP A 1 285 ? -10.130 9.732 -22.115 1.00 61.28 285 ASP A N 1
ATOM 2262 C CA . ASP A 1 285 ? -10.617 11.098 -21.860 1.00 61.28 285 ASP A CA 1
ATOM 2263 C C . ASP A 1 285 ? -12.115 11.286 -22.219 1.00 61.28 285 ASP A C 1
ATOM 2265 O O . ASP A 1 285 ? -12.872 11.941 -21.503 1.00 61.28 285 ASP A O 1
ATOM 2269 N N . ARG A 1 286 ? -12.620 10.623 -23.273 1.00 62.03 286 ARG A N 1
ATOM 2270 C CA . ARG A 1 286 ? -14.047 10.716 -23.667 1.00 62.03 286 ARG A CA 1
ATOM 2271 C C . ARG A 1 286 ? -14.999 9.949 -22.747 1.00 62.03 286 ARG A C 1
ATOM 2273 O O . ARG A 1 286 ? -16.084 10.443 -22.442 1.00 62.03 286 ARG A O 1
ATOM 2280 N N . ARG A 1 287 ? -14.628 8.736 -22.321 1.00 66.56 287 ARG A N 1
ATOM 2281 C CA . ARG A 1 287 ? -15.478 7.903 -21.451 1.00 66.56 287 ARG A CA 1
ATOM 2282 C C . ARG A 1 287 ? -15.532 8.490 -20.044 1.00 66.56 287 ARG A C 1
ATOM 2284 O O . ARG A 1 287 ? -16.608 8.517 -19.450 1.00 66.56 287 ARG A O 1
ATOM 2291 N N . LEU A 1 288 ? -14.403 8.996 -19.546 1.00 65.94 288 LEU A N 1
ATOM 2292 C CA . LEU A 1 288 ? -14.337 9.691 -18.265 1.00 65.94 288 LEU A CA 1
ATOM 2293 C C . LEU A 1 288 ? -15.225 10.940 -18.269 1.00 65.94 288 LEU A C 1
ATOM 2295 O O . LEU A 1 288 ? -16.077 11.073 -17.392 1.00 65.94 288 LEU A O 1
ATOM 2299 N N . LYS A 1 289 ? -15.113 11.793 -19.298 1.00 71.31 289 LYS A N 1
ATOM 2300 C CA . LYS A 1 289 ? -15.980 12.972 -19.471 1.00 71.31 289 LYS A CA 1
ATOM 2301 C C . LYS A 1 289 ? -17.467 12.612 -19.496 1.00 71.31 289 LYS A C 1
ATOM 2303 O O . LYS A 1 289 ? -18.258 13.277 -18.839 1.00 71.31 289 LYS A O 1
ATOM 2308 N N . LEU A 1 290 ? -17.846 11.526 -20.177 1.00 78.38 290 LEU A N 1
ATOM 2309 C CA . LEU A 1 290 ? -19.231 11.044 -20.196 1.00 78.38 290 LEU A CA 1
ATOM 2310 C C . LEU A 1 290 ? -19.721 10.605 -18.807 1.00 78.38 290 LEU A C 1
ATOM 2312 O O . LEU A 1 290 ? -20.852 10.904 -18.433 1.00 78.38 290 LEU A O 1
ATOM 2316 N N . VAL A 1 291 ? -18.893 9.888 -18.040 1.00 74.69 291 VAL A N 1
ATOM 2317 C CA . VAL A 1 291 ? -19.247 9.455 -16.677 1.00 74.69 291 VAL A CA 1
ATOM 2318 C C . VAL A 1 291 ? -19.346 10.649 -15.726 1.00 74.69 291 VAL A C 1
ATOM 2320 O O . VAL A 1 291 ? -20.264 10.680 -14.910 1.00 74.69 291 VAL A O 1
ATOM 2323 N N . ILE A 1 292 ? -18.442 11.627 -15.842 1.00 77.25 292 ILE A N 1
ATOM 2324 C CA . ILE A 1 292 ? -18.490 12.874 -15.066 1.00 77.25 292 ILE A CA 1
ATOM 2325 C C . ILE A 1 292 ? -19.765 13.656 -15.399 1.00 77.25 292 ILE A C 1
ATOM 2327 O O . ILE A 1 292 ? -20.476 14.031 -14.476 1.00 77.25 292 ILE A O 1
ATOM 2331 N N . SER A 1 293 ? -20.101 13.818 -16.685 1.00 77.38 293 SER A N 1
ATOM 2332 C CA . SER A 1 293 ? -21.339 14.485 -17.126 1.00 77.38 293 SER A CA 1
ATOM 2333 C C . SER A 1 293 ? -22.577 13.808 -16.549 1.00 77.38 293 SER A C 1
ATOM 2335 O O . SER A 1 293 ? -23.375 14.458 -15.889 1.00 77.38 293 SER A O 1
ATOM 2337 N N . ARG A 1 294 ? -22.691 12.480 -16.697 1.00 79.56 294 ARG A N 1
ATOM 2338 C CA . ARG A 1 294 ? -23.824 11.718 -16.146 1.00 79.56 294 ARG A CA 1
ATOM 2339 C C . ARG A 1 294 ? -23.947 11.864 -14.631 1.00 79.56 294 ARG A C 1
ATOM 2341 O O . ARG A 1 294 ? -25.051 11.986 -14.123 1.00 79.56 294 ARG A O 1
ATOM 2348 N N . ARG A 1 295 ? -22.824 11.857 -13.902 1.00 77.88 295 ARG A N 1
ATOM 2349 C CA . ARG A 1 295 ? -22.842 12.090 -12.451 1.00 77.88 295 ARG A CA 1
ATOM 2350 C C . ARG A 1 295 ? -23.225 13.524 -12.097 1.00 77.88 295 ARG A C 1
ATOM 2352 O O . ARG A 1 295 ? -23.907 13.704 -11.099 1.00 77.88 295 ARG A O 1
ATOM 2359 N N . GLY A 1 296 ? -22.801 14.509 -12.887 1.00 78.75 296 GLY A N 1
ATOM 2360 C CA . GLY A 1 296 ? -23.239 15.898 -12.744 1.00 78.75 296 GLY A CA 1
ATOM 2361 C C . GLY A 1 296 ? -24.750 16.027 -12.923 1.00 78.75 296 GLY A C 1
ATOM 2362 O O . GLY A 1 296 ? -25.419 16.554 -12.045 1.00 78.75 296 GLY A O 1
ATOM 2363 N N . GLU A 1 297 ? -25.299 15.429 -13.981 1.00 82.56 297 GLU A N 1
ATOM 2364 C CA . GLU A 1 297 ? -26.745 15.385 -14.244 1.00 82.56 297 GLU A CA 1
ATOM 2365 C C . GLU A 1 297 ? -27.526 14.698 -13.107 1.00 82.56 297 GLU A C 1
ATOM 2367 O O . GLU A 1 297 ? -28.612 15.143 -12.733 1.00 82.56 297 GLU A O 1
ATOM 2372 N N . ASP A 1 298 ? -26.983 13.618 -12.534 1.00 79.62 298 ASP A N 1
ATOM 2373 C CA . ASP A 1 298 ? -27.585 12.942 -11.380 1.00 79.62 298 ASP A CA 1
ATOM 2374 C C . ASP A 1 298 ? -27.577 13.834 -10.125 1.00 79.62 298 ASP A C 1
ATOM 2376 O O . ASP A 1 298 ? -28.567 13.857 -9.392 1.00 79.62 298 ASP A O 1
ATOM 2380 N N . ILE A 1 299 ? -26.497 14.586 -9.881 1.00 77.88 299 ILE A N 1
ATOM 2381 C CA . ILE A 1 299 ? -26.399 15.546 -8.768 1.00 77.88 299 ILE A CA 1
ATOM 2382 C C . ILE A 1 299 ? -27.409 16.684 -8.958 1.00 77.88 299 ILE A C 1
ATOM 2384 O O . ILE A 1 299 ? -28.212 16.925 -8.060 1.00 77.88 299 ILE A O 1
ATOM 2388 N N . GLU A 1 300 ? -27.455 17.300 -10.142 1.00 83.00 300 GLU A N 1
ATOM 2389 C CA . GLU A 1 300 ? -28.400 18.381 -10.463 1.00 83.00 300 GLU A CA 1
ATOM 2390 C C . GLU A 1 300 ? -29.862 17.933 -10.311 1.00 83.00 300 GLU A C 1
ATOM 2392 O O . GLU A 1 300 ? -30.714 18.684 -9.828 1.00 83.00 300 GLU A O 1
ATOM 2397 N N . ARG A 1 301 ? -30.176 16.683 -10.680 1.00 82.06 301 ARG A N 1
ATOM 2398 C CA . ARG A 1 301 ? -31.506 16.094 -10.464 1.00 82.06 301 ARG A CA 1
ATOM 2399 C C . ARG A 1 301 ? -31.849 15.955 -8.987 1.00 82.06 301 ARG A C 1
ATOM 2401 O O . ARG A 1 301 ? -32.987 16.239 -8.616 1.00 82.06 301 ARG A O 1
ATOM 2408 N N . LEU A 1 302 ? -30.905 15.507 -8.162 1.00 77.62 302 LEU A N 1
ATOM 2409 C CA . LEU A 1 302 ? -31.108 15.377 -6.717 1.00 77.62 302 LEU A CA 1
ATOM 2410 C C . LEU A 1 302 ? -31.287 16.752 -6.059 1.00 77.62 302 LEU A C 1
ATOM 2412 O O . LEU A 1 302 ? -32.187 16.919 -5.238 1.00 77.62 302 LEU A O 1
ATOM 2416 N N . GLU A 1 303 ? -30.504 17.748 -6.472 1.00 76.38 303 GLU A N 1
ATOM 2417 C CA . GLU A 1 303 ? -30.627 19.136 -6.008 1.00 76.38 303 GLU A CA 1
ATOM 2418 C C . GLU A 1 303 ? -31.964 19.768 -6.434 1.00 76.38 303 GLU A C 1
ATOM 2420 O O . GLU A 1 303 ? -32.643 20.412 -5.631 1.00 76.38 303 GLU A O 1
ATOM 2425 N N . SER A 1 304 ? -32.409 19.517 -7.670 1.00 79.44 304 SER A N 1
ATOM 2426 C CA . SER A 1 304 ? -33.709 19.985 -8.181 1.00 79.44 304 SER A CA 1
ATOM 2427 C C . SER A 1 304 ? -34.895 19.341 -7.450 1.00 79.44 304 SER A C 1
ATOM 2429 O O . SER A 1 304 ? -35.914 19.985 -7.211 1.00 79.44 304 SER A O 1
ATOM 2431 N N . GLN A 1 305 ? -34.776 18.067 -7.065 1.00 74.94 305 GLN A N 1
ATOM 2432 C CA . GLN A 1 305 ? -35.796 17.373 -6.272 1.00 74.94 305 GLN A CA 1
ATOM 2433 C C . GLN A 1 305 ? -35.836 17.865 -4.820 1.00 74.94 305 GLN A C 1
ATOM 2435 O O . GLN A 1 305 ? -36.922 17.963 -4.255 1.00 74.94 305 GLN A O 1
ATOM 2440 N N . ALA A 1 306 ? -34.686 18.212 -4.235 1.00 70.25 306 ALA A N 1
ATOM 2441 C CA . ALA A 1 306 ? -34.608 18.781 -2.889 1.00 70.25 306 ALA A CA 1
ATOM 2442 C C . ALA A 1 306 ? -35.181 20.209 -2.820 1.00 70.25 306 ALA A C 1
ATOM 2444 O O . ALA A 1 306 ? -35.829 20.576 -1.840 1.00 70.25 306 ALA A O 1
ATOM 2445 N N . THR A 1 307 ? -34.984 21.009 -3.871 1.00 66.19 307 THR A N 1
ATOM 2446 C CA . THR A 1 307 ? -35.486 22.393 -3.952 1.00 66.19 307 THR A CA 1
ATOM 2447 C C . THR A 1 307 ? -36.972 22.460 -4.331 1.00 66.19 307 THR A C 1
ATOM 2449 O O . THR A 1 307 ? -37.718 23.258 -3.757 1.00 66.19 307 THR A O 1
ATOM 2452 N N . GLY A 1 308 ? -37.441 21.571 -5.215 1.00 54.00 308 GLY A N 1
ATOM 2453 C CA . GLY A 1 308 ? -38.839 21.493 -5.662 1.00 54.00 308 GLY A CA 1
ATOM 2454 C C . GLY A 1 308 ? -39.839 20.950 -4.632 1.00 54.00 308 GLY A C 1
ATOM 2455 O O . GLY A 1 308 ? -41.040 21.119 -4.811 1.00 54.00 308 GLY A O 1
ATOM 2456 N N . SER A 1 309 ? -39.380 20.335 -3.536 1.00 49.53 309 SER A N 1
ATOM 2457 C CA . SER A 1 309 ? -40.249 19.860 -2.446 1.00 49.53 309 SER A CA 1
ATOM 2458 C C . SER A 1 309 ? -40.553 20.908 -1.364 1.00 49.53 309 SER A C 1
ATOM 2460 O O . SER A 1 309 ? -41.147 20.561 -0.345 1.00 49.53 309 SER A O 1
ATOM 2462 N N . SER A 1 310 ? -40.140 22.170 -1.548 1.00 47.16 310 SER A N 1
ATOM 2463 C CA . SER A 1 310 ? -40.305 23.239 -0.544 1.00 47.16 310 SER A CA 1
ATOM 2464 C C . SER A 1 310 ? -41.418 24.259 -0.828 1.00 47.16 310 SER A C 1
ATOM 2466 O O . SER A 1 310 ? -41.599 25.180 -0.036 1.00 47.16 310 SER A O 1
ATOM 2468 N N . SER A 1 311 ? -42.216 24.093 -1.888 1.00 44.75 311 SER A N 1
ATOM 2469 C CA . SER A 1 311 ? -43.396 24.935 -2.132 1.00 44.75 311 SER A CA 1
ATOM 2470 C C . SER A 1 311 ? -44.688 24.111 -2.175 1.00 44.75 311 SER A C 1
ATOM 2472 O O . SER A 1 311 ? -44.847 23.260 -3.047 1.00 44.75 311 SER A O 1
ATOM 2474 N N . ASP A 1 312 ? -45.591 24.445 -1.248 1.00 41.00 312 ASP A N 1
ATOM 2475 C CA . ASP A 1 312 ? -47.008 24.061 -1.123 1.00 41.00 312 ASP A CA 1
ATOM 2476 C C . ASP A 1 312 ? -47.371 22.828 -0.270 1.00 41.00 312 ASP A C 1
ATOM 2478 O O . ASP A 1 312 ? -47.967 21.863 -0.742 1.00 41.00 312 ASP A O 1
ATOM 2482 N N . SER A 1 313 ? -47.124 22.936 1.045 1.00 32.38 313 SER A N 1
ATOM 2483 C CA . SER A 1 313 ? -48.153 22.719 2.088 1.00 32.38 313 SER A CA 1
ATOM 2484 C C . SER A 1 313 ? -47.649 23.172 3.472 1.00 32.38 313 SER A C 1
ATOM 2486 O O . SER A 1 313 ? -46.611 22.695 3.930 1.00 32.38 313 SER A O 1
ATOM 2488 N N . GLU A 1 314 ? -48.383 24.074 4.134 1.00 33.28 314 GLU A N 1
ATOM 2489 C CA . GLU A 1 314 ? -48.187 24.518 5.531 1.00 33.28 314 GLU A CA 1
ATOM 2490 C C . GLU A 1 314 ? -48.220 23.356 6.559 1.00 33.28 314 GLU A C 1
ATOM 2492 O O . GLU A 1 314 ? -48.661 22.250 6.235 1.00 33.28 314 GLU A O 1
ATOM 2497 N N . PRO A 1 315 ? -47.694 23.558 7.785 1.00 36.91 315 PRO A N 1
ATOM 2498 C CA . PRO A 1 315 ? -46.849 22.580 8.452 1.00 36.91 315 PRO A CA 1
ATOM 2499 C C . PRO A 1 315 ? -47.654 21.549 9.242 1.00 36.91 315 PRO A C 1
ATOM 2501 O O . PRO A 1 315 ? -48.425 21.901 10.131 1.00 36.91 315 PRO A O 1
ATOM 2504 N N . ASP A 1 316 ? -47.367 20.267 9.010 1.00 31.14 316 ASP A N 1
ATOM 2505 C CA . ASP A 1 316 ? -47.558 19.253 10.043 1.00 31.14 316 ASP A CA 1
ATOM 2506 C C . ASP A 1 316 ? -46.211 18.625 10.411 1.00 31.14 316 ASP A C 1
ATOM 2508 O O . ASP A 1 316 ? -45.395 18.242 9.567 1.00 31.14 316 ASP A O 1
ATOM 2512 N N . ASN A 1 317 ? -45.988 18.610 11.714 1.00 44.47 317 ASN A N 1
ATOM 2513 C CA . ASN A 1 317 ? -44.747 18.444 12.446 1.00 44.47 317 ASN A CA 1
ATOM 2514 C C . ASN A 1 317 ? -43.951 17.201 11.992 1.00 44.47 317 ASN A C 1
ATOM 2516 O O . ASN A 1 317 ? -44.207 16.082 12.442 1.00 44.47 317 ASN A O 1
ATOM 2520 N N . ARG A 1 318 ? -42.959 17.378 11.107 1.00 31.80 318 ARG A N 1
ATOM 2521 C CA . ARG A 1 318 ? -42.039 16.307 10.690 1.00 31.80 318 ARG A CA 1
ATOM 2522 C C . ARG A 1 318 ? -40.577 16.748 10.773 1.00 31.80 318 ARG A C 1
ATOM 2524 O O . ARG A 1 318 ? -40.062 17.458 9.925 1.00 31.80 318 ARG A O 1
ATOM 2531 N N . TYR A 1 319 ? -39.955 16.273 11.851 1.00 34.06 319 TYR A N 1
ATOM 2532 C CA . TYR A 1 319 ? -38.533 16.009 12.089 1.00 34.06 319 TYR A CA 1
ATOM 2533 C C . TYR A 1 319 ? -37.579 16.272 10.904 1.00 34.06 319 TYR A C 1
ATOM 2535 O O . TYR A 1 319 ? -37.510 15.480 9.962 1.00 34.06 319 TYR A O 1
ATOM 2543 N N . ILE A 1 320 ? -36.786 17.341 11.020 1.00 30.77 320 ILE A N 1
ATOM 2544 C CA . ILE A 1 320 ? -35.602 17.615 10.196 1.00 30.77 320 ILE A CA 1
ATOM 2545 C C . ILE A 1 320 ? -34.491 16.632 10.613 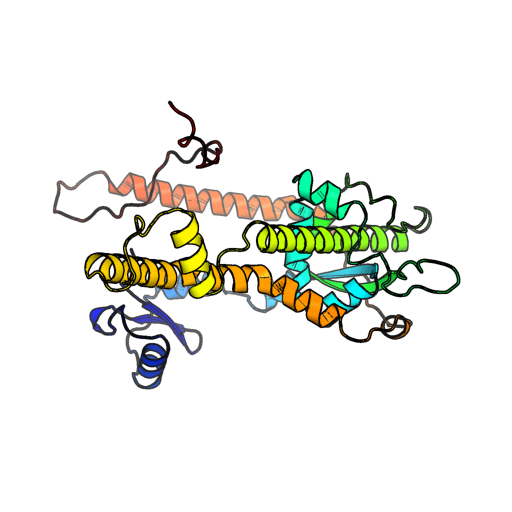1.00 30.77 320 ILE A C 1
ATOM 2547 O O . ILE A 1 320 ? -34.168 16.562 11.801 1.00 30.77 320 ILE A O 1
ATOM 2551 N N . PRO A 1 321 ? -33.894 15.847 9.698 1.00 32.34 321 PRO A N 1
ATOM 2552 C CA . PRO A 1 321 ? -32.643 15.165 9.981 1.00 32.34 321 PRO A CA 1
ATOM 2553 C C . PRO A 1 321 ? -31.497 16.174 9.852 1.00 32.34 321 PRO A C 1
ATOM 2555 O O . PRO A 1 321 ? -31.188 16.610 8.747 1.00 32.34 321 PRO A O 1
ATOM 2558 N N . ASP A 1 322 ? -30.858 16.512 10.974 1.00 36.91 322 ASP A N 1
ATOM 2559 C CA . ASP A 1 322 ? -29.568 17.209 10.987 1.00 36.91 322 ASP A CA 1
ATOM 2560 C C . ASP A 1 322 ? -28.564 16.459 10.106 1.00 36.91 322 ASP A C 1
ATOM 2562 O O . ASP A 1 322 ? -28.280 15.274 10.334 1.00 36.91 322 ASP A O 1
ATOM 2566 N N . GLY A 1 323 ? -28.022 17.151 9.107 1.00 36.19 323 GLY A N 1
ATOM 2567 C CA . GLY A 1 323 ? -26.925 16.627 8.306 1.00 36.19 323 GLY A CA 1
ATOM 2568 C C . GLY A 1 323 ? -26.862 17.163 6.886 1.00 36.19 323 GLY A C 1
ATOM 2569 O O . GLY A 1 323 ? -26.792 16.361 5.962 1.00 36.19 323 GLY A O 1
ATOM 2570 N N . PHE A 1 324 ? -26.868 18.482 6.708 1.00 31.61 324 PHE A N 1
ATOM 2571 C CA . PHE A 1 324 ? -26.242 19.106 5.542 1.00 31.61 324 PHE A CA 1
ATOM 2572 C C . PHE A 1 324 ? -25.833 20.533 5.922 1.00 31.61 324 PHE A C 1
ATOM 2574 O O . PHE A 1 324 ? -26.596 21.477 5.752 1.00 31.61 324 PHE A O 1
ATOM 2581 N N . ASP A 1 325 ? -24.648 20.660 6.522 1.00 32.19 325 ASP A N 1
ATOM 2582 C CA . ASP A 1 325 ? -23.981 21.951 6.689 1.00 32.19 325 ASP A CA 1
ATOM 2583 C C . ASP A 1 325 ? -23.314 22.292 5.353 1.00 32.19 325 ASP A C 1
ATOM 2585 O O . ASP A 1 325 ? -22.413 21.584 4.897 1.00 32.19 325 ASP A O 1
ATOM 2589 N N . SER A 1 326 ? -23.804 23.337 4.691 1.00 32.47 326 SER A N 1
ATOM 2590 C CA . SER A 1 326 ? -23.321 23.805 3.387 1.00 32.47 326 SER A CA 1
ATOM 2591 C C . SER A 1 326 ? -22.065 24.682 3.464 1.00 32.47 326 SER A C 1
ATOM 2593 O O . SER A 1 326 ? -21.627 25.182 2.433 1.00 32.47 326 SER A O 1
ATOM 2595 N N . ASP A 1 327 ? -21.448 24.820 4.639 1.00 32.16 327 ASP A N 1
ATOM 2596 C CA . ASP A 1 327 ? -20.313 25.724 4.877 1.00 32.16 327 ASP A CA 1
ATOM 2597 C C . ASP A 1 327 ? -18.982 24.980 5.105 1.00 32.16 327 ASP A C 1
ATOM 2599 O O . ASP A 1 327 ? -18.141 25.381 5.904 1.00 32.16 327 ASP A O 1
ATOM 2603 N N . PHE A 1 328 ? -18.748 23.875 4.389 1.00 30.75 328 PHE A N 1
ATOM 2604 C CA . PHE A 1 328 ? -17.502 23.107 4.506 1.00 30.75 328 PHE A CA 1
ATOM 2605 C C . PHE A 1 328 ? -16.414 23.636 3.548 1.00 30.75 328 PHE A C 1
ATOM 2607 O O . PHE A 1 328 ? -16.268 23.159 2.418 1.00 30.75 328 PHE A O 1
ATOM 2614 N N . THR A 1 329 ? -15.634 24.629 3.986 1.00 33.06 329 THR A N 1
ATOM 2615 C CA . THR A 1 329 ? -14.435 25.114 3.269 1.00 33.06 329 THR A CA 1
ATOM 2616 C C . THR A 1 329 ? -13.141 24.457 3.765 1.00 33.06 329 THR A C 1
ATOM 2618 O O . THR A 1 329 ? -13.000 24.111 4.931 1.00 33.06 329 THR A O 1
ATOM 2621 N N . TYR A 1 330 ? -12.168 24.302 2.861 1.00 30.86 330 TYR A N 1
ATOM 2622 C CA . TYR A 1 330 ? -10.913 23.542 3.015 1.00 30.86 330 TYR A CA 1
ATOM 2623 C C . TYR A 1 330 ? -9.900 24.114 4.042 1.00 30.86 330 TYR A C 1
ATOM 2625 O O . TYR A 1 330 ? -8.811 23.563 4.184 1.00 30.86 330 TYR A O 1
ATOM 2633 N N . ASP A 1 331 ? -10.251 25.171 4.782 1.00 32.06 331 ASP A N 1
ATOM 2634 C CA . ASP A 1 331 ? -9.383 25.832 5.772 1.00 32.06 331 ASP A CA 1
ATOM 2635 C C . ASP A 1 331 ? -9.632 25.393 7.236 1.00 32.06 331 ASP A C 1
ATOM 2637 O O . ASP A 1 331 ? -8.883 25.784 8.127 1.00 32.06 331 ASP A O 1
ATOM 2641 N N . ASP A 1 332 ? -10.595 24.502 7.503 1.00 32.06 332 ASP A N 1
ATOM 2642 C CA . ASP A 1 332 ? -10.982 24.075 8.868 1.00 32.06 332 ASP A CA 1
ATOM 2643 C C . ASP A 1 332 ? -10.055 23.031 9.539 1.00 32.06 332 ASP A C 1
ATOM 2645 O O . ASP A 1 332 ? -10.370 22.470 10.589 1.00 32.06 332 ASP A O 1
ATOM 2649 N N . PHE A 1 333 ? -8.873 22.764 8.972 1.00 32.06 333 PHE A N 1
ATOM 2650 C CA . PHE A 1 333 ? -7.870 21.853 9.552 1.00 32.06 333 PHE A CA 1
ATOM 2651 C C . PHE A 1 333 ? -6.688 22.579 10.213 1.00 32.06 333 PHE A C 1
ATOM 2653 O O . PHE A 1 333 ? -5.544 22.121 10.143 1.00 32.06 333 PHE A O 1
ATOM 2660 N N . THR A 1 334 ? -6.945 23.681 10.917 1.00 34.28 334 THR A N 1
ATOM 2661 C CA . THR A 1 334 ? -5.977 24.227 11.879 1.00 34.28 334 THR A CA 1
ATOM 2662 C C . THR A 1 334 ? -6.206 23.653 13.279 1.00 34.28 334 THR A C 1
ATOM 2664 O O . THR A 1 334 ? -7.099 24.067 14.006 1.00 34.28 334 THR A O 1
ATOM 2667 N N . ASP A 1 335 ? -5.373 22.662 13.599 1.00 35.41 335 ASP A N 1
ATOM 2668 C CA . ASP A 1 335 ? -4.829 22.256 14.906 1.00 35.41 335 ASP A CA 1
ATOM 2669 C C . ASP A 1 335 ? -5.661 22.529 16.195 1.00 35.41 335 ASP A C 1
ATOM 2671 O O . ASP A 1 335 ? -5.691 23.656 16.694 1.00 35.41 335 ASP A O 1
ATOM 2675 N N . PRO A 1 336 ? -6.246 21.500 16.846 1.00 34.06 336 PRO A N 1
ATOM 2676 C CA . PRO A 1 336 ? -7.022 21.646 18.086 1.00 34.06 336 PRO A CA 1
ATOM 2677 C C . PRO A 1 336 ? -6.169 21.836 19.363 1.00 34.06 336 PRO A C 1
ATOM 2679 O O . PRO A 1 336 ? -6.627 21.530 20.465 1.00 34.06 336 PRO A O 1
ATOM 2682 N N . PHE A 1 337 ? -4.932 22.334 19.252 1.00 33.44 337 PHE A N 1
ATOM 2683 C CA . PHE A 1 337 ? -4.019 22.539 20.389 1.00 33.44 337 PHE A CA 1
ATOM 2684 C C . PHE A 1 337 ? -3.720 24.006 20.742 1.00 33.44 337 PHE A C 1
ATOM 2686 O O . PHE A 1 337 ? -2.882 24.253 21.610 1.00 33.44 337 PHE A O 1
ATOM 2693 N N . ASN A 1 338 ? -4.416 24.981 20.151 1.00 36.03 338 ASN A N 1
ATOM 2694 C CA . ASN A 1 338 ? -4.088 26.397 20.366 1.00 36.03 338 ASN A CA 1
ATOM 2695 C C . ASN A 1 338 ? -4.707 27.047 21.627 1.00 36.03 338 ASN A C 1
ATOM 2697 O O . ASN A 1 338 ? -4.268 28.121 22.024 1.00 36.03 338 ASN A O 1
ATOM 2701 N N . ASP A 1 339 ? -5.629 26.381 22.331 1.00 34.75 339 ASP A N 1
ATOM 2702 C CA . ASP A 1 339 ? -6.310 26.947 23.516 1.00 34.75 339 ASP A CA 1
ATOM 2703 C C . ASP A 1 339 ? -5.626 26.628 24.864 1.00 34.75 339 ASP A C 1
ATOM 2705 O O . ASP A 1 339 ? -6.247 26.671 25.927 1.00 34.75 339 ASP A O 1
ATOM 2709 N N . LEU A 1 340 ? -4.329 26.301 24.855 1.00 33.94 340 LEU A N 1
ATOM 2710 C CA . LEU A 1 340 ? -3.548 26.063 26.083 1.00 33.94 340 LEU A CA 1
ATOM 2711 C C . LEU A 1 340 ? -2.455 27.104 26.360 1.00 33.94 340 LEU A C 1
ATOM 2713 O O . LEU A 1 340 ? -1.663 26.913 27.282 1.00 33.94 340 LEU A O 1
ATOM 2717 N N . TYR A 1 341 ? -2.445 28.225 25.637 1.00 34.50 341 TYR A N 1
ATOM 2718 C CA . TYR A 1 341 ? -1.560 29.357 25.925 1.00 34.50 341 TYR A CA 1
ATOM 2719 C C . TYR A 1 341 ? -2.289 30.700 25.809 1.00 34.50 341 TYR A C 1
ATOM 2721 O O . TYR A 1 341 ? -1.986 31.523 24.951 1.00 34.50 341 TYR A O 1
ATOM 2729 N N . THR A 1 342 ? -3.221 30.936 26.728 1.00 34.19 342 THR A N 1
ATOM 2730 C CA . THR A 1 342 ? -3.646 32.288 27.115 1.00 34.19 342 THR A CA 1
ATOM 2731 C C . THR A 1 342 ? -3.727 32.364 28.634 1.00 34.19 342 THR A C 1
ATOM 2733 O O . THR A 1 342 ? -4.740 31.996 29.225 1.00 34.19 342 THR A O 1
ATOM 2736 N N . GLU A 1 343 ? -2.639 32.831 29.240 1.00 34.00 343 GLU A N 1
ATOM 2737 C CA . GLU A 1 343 ? -2.652 33.751 30.384 1.00 34.00 343 GLU A CA 1
ATOM 2738 C C . GLU A 1 343 ? -1.675 34.888 30.081 1.00 34.00 343 GLU A C 1
ATOM 2740 O O . GLU A 1 343 ? -0.552 34.582 29.610 1.00 34.00 343 GLU A O 1
#

Foldseek 3Di:
DDQWDWDADPNFIAIHGCVRPPPPDDPVVVVVCVVPDPRPDTDDPVVRVVVCVVCPPPPVVVVVQKFKAKAWAFQLVVLCCVVPVVCLVQLLVLLLPCPPPVLVVQLLQLCPRFFDPDQDPVGTDTGGIFIDMHMDGNVSVCSLVVPPPDDQRPSQDQDDCVPVRNNVRHSSNSSSSSSVSSSLVVLVCVVVVDPPPLDLVVQVVVCVVVCVQVPDDCPDPSSVVSSVVSVVVVVVCCVVVVVNCVSCVSNVVSVVSSPDDTDSVVRPPDPHDHGDDPVCVVPCPVVVVVVVVVVVVVVVVVVCVVVVVPDDDDDDDDDDPPDDDPPDDPPPPPDPPPPPDDD

pLDDT: mean 75.3, std 17.82, range [30.75, 95.94]

InterPro domains:
  IPR010770 Ecd family [PF07093] (3-314)
  IPR010770 Ecd family [PTHR13060] (3-304)

Organism: Papaver nudicaule (NCBI:txid74823)

Secondary structure (DSSP, 8-state):
---SEEEEETTEEEEEPTTTS-TT--HHHHHHHHHHS----BPPHHHHHHHHHHHTTTTHHHHHTEEEEEEEEEHHHHHHHHH-GGGHHHHHHHHHTTT-HHHHHHHTT-TTTTEEEEEETTEEEEPPEEEEEEEEEHHHHHHHHS-TT-PPPTTS-PPPTTSHHHHHHHHHHHHHHHHHHHHHHHHHHHHHHT----SHHHHHHHHHHTTTTTT--TTSHHHHHHHHHHHHHHHHHHHHHHHHHHHHHHHHHHHHHHTS---GGGGTT--PPPPPP-HHHHHTHHHHHHHHHHHHHHHHHHHHHHHHTTSS-------------S---TT--S-TTGGG---

Radius of gyration: 27.53 Å; chains: 1; bounding box: 82×53×76 Å

Sequence (343 aa):
MGKNRVFIRGGEVILVHKDSMPLDSSLVENLGFLTFYEIEEPAPYSVKLAVEGKISGYPEKLKSNVHQIRVRVPVSVAMLLKHEPCLISLAIEGFCNRNDADLRKLSENMDTFLKSSEISDEGVKKEELVRICVRMSRAMYVKLVDQENFKAPKCYPIPPKTDSSAYVETVLGMKLTYGFEMMYQKSMRKGKGEKGITTLEAFKKSLKKKGYFKGLPSQAAKYRVLEQKAQGYFAKSSLFSREREVINAPVSRVDEILSMPHAVEEFKGLDLLPSEDDAWLYQEDRRLKLVISRRGEDIERLESQATGSSSDSEPDNRYIPDGFDSDFTYDDFTDPFNDLYTE